Protein AF-A0A1I0CDI3-F1 (afdb_monomer_lite)

Organism: NCBI:txid1123402

Secondary structure (DSSP, 8-state):
--HHHHHHHHHHHHHHHHHHHHHHHHHHHHHTTSSSSHHHHHHHS--SHHHHHHHHHHHHHTTTTTTHHHHHHHHHT-TTS---HHHHHHTTTTS-HHHHTT-TTS---HHHHHHTTTTS--SSTT-GGG-SSS---HHHHHHTTTTS-HHHHHT-TTS---HHHHHHTTTTS-HHHHTT-TTS---HHHHHHTTTTS-HHHHHT-TTS---HHHHHHTTTTS--STTTTTS-TTS---HHHHHHTTTTS-HHHHHH-SSS---HHHHHHTTTTS-HHHHTT-TTS---HHHHHHTGGG--S--TT-SS-GGG-TTS---HHHHHH--

Structure (mmCIF, N/CA/C/O backbone):
data_AF-A0A1I0CDI3-F1
#
_entry.id   AF-A0A1I0CDI3-F1
#
loop_
_atom_site.group_PDB
_atom_site.id
_atom_site.type_symbol
_atom_site.label_atom_id
_atom_site.label_alt_id
_atom_site.label_comp_id
_atom_site.label_asym_id
_atom_site.label_entity_id
_atom_site.label_seq_id
_atom_site.pdbx_PDB_ins_code
_atom_site.Cartn_x
_atom_site.Cartn_y
_atom_site.Cartn_z
_atom_site.occupancy
_atom_site.B_iso_or_equiv
_atom_site.auth_seq_id
_atom_site.auth_comp_id
_atom_site.auth_asym_id
_atom_site.auth_atom_id
_atom_site.pdbx_PDB_model_num
ATOM 1 N N . MET A 1 1 ? 17.389 0.343 70.222 1.00 41.12 1 MET A N 1
ATOM 2 C CA . MET A 1 1 ? 17.762 0.821 68.871 1.00 41.12 1 MET A CA 1
ATOM 3 C C . MET A 1 1 ? 16.730 0.270 67.883 1.00 41.12 1 MET A C 1
ATOM 5 O O . MET A 1 1 ? 16.587 -0.933 67.852 1.00 41.12 1 MET A O 1
ATOM 9 N N . ASN A 1 2 ? 15.933 1.020 67.119 1.00 40.09 2 ASN A N 1
ATOM 10 C CA . ASN A 1 2 ? 15.727 2.463 67.107 1.00 40.09 2 ASN A CA 1
ATOM 11 C C . ASN A 1 2 ? 14.430 2.818 66.315 1.00 40.09 2 ASN A C 1
ATOM 13 O O . ASN A 1 2 ? 14.502 3.287 65.187 1.00 40.09 2 ASN A O 1
ATOM 17 N N . LYS A 1 3 ? 13.230 2.654 66.911 1.00 37.97 3 LYS A N 1
ATOM 18 C CA . LYS A 1 3 ? 11.944 3.150 66.337 1.00 37.97 3 LYS A CA 1
ATOM 19 C C . LYS A 1 3 ? 11.968 4.660 66.036 1.00 37.97 3 LYS A C 1
ATOM 21 O O . LYS A 1 3 ? 11.268 5.146 65.154 1.00 37.97 3 LYS A O 1
ATOM 26 N N . LYS A 1 4 ? 12.813 5.401 66.761 1.00 32.81 4 LYS A N 1
ATOM 27 C CA . LYS A 1 4 ? 13.067 6.831 66.552 1.00 32.81 4 LYS A CA 1
ATOM 28 C C . LYS A 1 4 ? 13.891 7.105 65.282 1.00 32.81 4 LYS A C 1
ATOM 30 O O . LYS A 1 4 ? 13.720 8.176 64.711 1.00 32.81 4 LYS A O 1
ATOM 35 N N . ASN A 1 5 ? 14.707 6.146 64.814 1.00 33.62 5 ASN A N 1
ATOM 36 C CA . ASN A 1 5 ? 15.425 6.248 63.535 1.00 33.62 5 ASN A CA 1
ATOM 37 C C . ASN A 1 5 ? 14.534 5.900 62.339 1.00 33.62 5 ASN A C 1
ATOM 39 O O . ASN A 1 5 ? 14.677 6.522 61.301 1.00 33.62 5 ASN A O 1
ATOM 43 N N . GLU A 1 6 ? 13.593 4.961 62.457 1.00 34.34 6 GLU A N 1
ATOM 44 C CA . GLU A 1 6 ? 12.676 4.645 61.345 1.00 34.34 6 GLU A CA 1
ATOM 45 C C . GLU A 1 6 ? 11.705 5.797 61.051 1.00 34.34 6 GLU A C 1
ATOM 47 O O . GLU A 1 6 ? 11.485 6.140 59.891 1.00 34.34 6 GLU A O 1
ATOM 52 N N . LEU A 1 7 ? 11.185 6.460 62.093 1.00 33.88 7 LEU A N 1
ATOM 53 C CA . LEU A 1 7 ? 10.339 7.650 61.939 1.00 33.88 7 LEU A CA 1
ATOM 54 C C . LEU A 1 7 ? 11.109 8.849 61.368 1.00 33.88 7 LEU A C 1
ATOM 56 O O . LEU A 1 7 ? 10.556 9.594 60.565 1.00 33.88 7 LEU A O 1
ATOM 60 N N . THR A 1 8 ? 12.381 9.024 61.737 1.00 33.38 8 THR A N 1
ATOM 61 C CA . THR A 1 8 ? 13.219 10.102 61.183 1.00 33.38 8 THR A CA 1
ATOM 62 C C . THR A 1 8 ? 13.691 9.796 59.768 1.00 33.38 8 THR A C 1
ATOM 64 O O . THR A 1 8 ? 13.692 10.706 58.954 1.00 33.38 8 THR A O 1
ATOM 67 N N . VAL A 1 9 ? 14.005 8.544 59.426 1.00 34.56 9 VAL A N 1
ATOM 68 C CA . VAL A 1 9 ? 14.354 8.134 58.053 1.00 34.56 9 VAL A CA 1
ATOM 69 C C . VAL A 1 9 ? 13.142 8.229 57.121 1.00 34.56 9 VAL A C 1
ATOM 71 O O . VAL A 1 9 ? 13.283 8.712 56.003 1.00 34.56 9 VAL A O 1
ATOM 74 N N . SER A 1 10 ? 11.944 7.857 57.582 1.00 35.53 10 SER A N 1
ATOM 75 C CA . SER A 1 10 ? 10.689 8.042 56.834 1.00 35.53 10 SER A CA 1
ATOM 76 C C . SER A 1 10 ? 10.351 9.526 56.632 1.00 35.53 10 SER A C 1
ATOM 78 O O . SER A 1 10 ? 10.030 9.946 55.520 1.00 35.53 10 SER A O 1
ATOM 80 N N . ALA A 1 11 ? 10.512 10.353 57.673 1.00 31.86 11 ALA A N 1
ATOM 81 C CA . ALA A 1 11 ? 10.314 11.798 57.577 1.00 31.86 11 ALA A CA 1
ATOM 82 C C . ALA A 1 11 ? 11.343 12.467 56.648 1.00 31.86 11 ALA A C 1
ATOM 84 O O . ALA A 1 11 ? 10.948 13.225 55.770 1.00 31.86 11 ALA A O 1
ATOM 85 N N . LEU A 1 12 ? 12.630 12.118 56.763 1.00 31.70 12 LEU A N 1
ATOM 86 C CA . LEU A 1 12 ? 13.709 12.591 55.886 1.00 31.70 12 LEU A CA 1
ATOM 87 C C . LEU A 1 12 ? 13.519 12.123 54.438 1.00 31.70 12 LEU A C 1
ATOM 89 O O . LEU A 1 12 ? 13.775 12.885 53.514 1.00 31.70 12 LEU A O 1
ATOM 93 N N . SER A 1 13 ? 13.029 10.899 54.221 1.00 34.31 13 SER A N 1
ATOM 94 C CA . SER A 1 13 ? 12.688 10.389 52.889 1.00 34.31 13 SER A CA 1
ATOM 95 C C . SER A 1 13 ? 11.520 11.160 52.278 1.00 34.31 13 SER A C 1
ATOM 97 O O . SER A 1 13 ? 11.563 11.493 51.096 1.00 34.31 13 SER A O 1
ATOM 99 N N . ASN A 1 14 ? 10.495 11.494 53.064 1.00 36.44 14 ASN A N 1
ATOM 100 C CA . ASN A 1 14 ? 9.368 12.303 52.600 1.00 36.44 14 ASN A CA 1
ATOM 101 C C . ASN A 1 14 ? 9.776 13.752 52.327 1.00 36.44 14 ASN A C 1
ATOM 103 O O . ASN A 1 14 ? 9.340 14.331 51.338 1.00 36.44 14 ASN A O 1
ATOM 107 N N . GLU A 1 15 ? 10.650 14.320 53.151 1.00 35.78 15 GLU A N 1
ATOM 108 C CA . GLU A 1 15 ? 11.150 15.686 53.010 1.00 35.78 15 GLU A CA 1
ATOM 109 C C . GLU A 1 15 ? 12.106 15.821 51.814 1.00 35.78 15 GLU A C 1
ATOM 111 O O . GLU A 1 15 ? 12.000 16.776 51.048 1.00 35.78 15 GLU A O 1
ATOM 116 N N . LEU A 1 16 ? 12.949 14.811 51.565 1.00 37.75 16 LEU A N 1
ATOM 117 C CA . LEU A 1 16 ? 13.797 14.716 50.373 1.00 37.75 16 LEU A CA 1
ATOM 118 C C . LEU A 1 16 ? 12.962 14.526 49.097 1.00 37.75 16 LEU A C 1
ATOM 120 O O . LEU A 1 16 ? 13.262 15.127 48.067 1.00 37.75 16 LEU A O 1
ATOM 124 N N . THR A 1 17 ? 11.886 13.738 49.170 1.00 40.69 17 THR A N 1
ATOM 125 C CA . THR A 1 17 ? 10.915 13.579 48.074 1.00 40.69 17 THR A CA 1
ATOM 126 C C . THR A 1 17 ? 10.169 14.891 47.802 1.00 40.69 17 THR A C 1
ATOM 128 O O . THR A 1 17 ? 10.003 15.274 46.648 1.00 40.69 17 THR A O 1
ATOM 131 N N . LEU A 1 18 ? 9.799 15.643 48.843 1.00 38.94 18 LEU A N 1
ATOM 132 C CA . LEU A 1 18 ? 9.183 16.973 48.739 1.00 38.94 18 LEU A CA 1
ATOM 133 C C . LEU A 1 18 ? 10.139 18.024 48.166 1.00 38.94 18 LEU A C 1
ATOM 135 O O . LEU A 1 18 ? 9.714 18.874 47.387 1.00 38.94 18 LEU A O 1
ATOM 139 N N . LEU A 1 19 ? 11.424 17.967 48.516 1.00 38.94 19 LEU A N 1
ATOM 140 C CA . LEU A 1 19 ? 12.467 18.834 47.965 1.00 38.94 19 LEU A CA 1
ATOM 141 C C . LEU A 1 19 ? 12.740 18.534 46.489 1.00 38.94 19 LEU A C 1
ATOM 143 O O . LEU A 1 19 ? 12.852 19.468 45.699 1.00 38.94 19 LEU A O 1
ATOM 147 N N . LYS A 1 20 ? 12.764 17.254 46.098 1.00 42.78 20 LYS A N 1
ATOM 148 C CA . LYS A 1 20 ? 12.857 16.838 44.689 1.00 42.78 20 LYS A CA 1
ATOM 149 C C . LYS A 1 20 ? 11.615 17.236 43.893 1.00 42.78 20 LYS A C 1
ATOM 151 O O . LYS A 1 20 ? 11.742 17.772 42.800 1.00 42.78 20 LYS A O 1
ATOM 156 N N . ALA A 1 21 ? 10.423 17.067 44.464 1.00 38.81 21 ALA A N 1
ATOM 157 C CA . ALA A 1 21 ? 9.180 17.540 43.862 1.00 38.81 21 ALA A CA 1
ATOM 158 C C . ALA A 1 21 ? 9.175 19.071 43.709 1.00 38.81 21 ALA A C 1
ATOM 160 O O . ALA A 1 21 ? 8.774 19.576 42.668 1.00 38.81 21 ALA A O 1
ATOM 161 N N . ARG A 1 22 ? 9.685 19.823 44.694 1.00 40.78 22 ARG A N 1
ATOM 162 C CA . ARG A 1 22 ? 9.840 21.286 44.607 1.00 40.78 22 ARG A CA 1
ATOM 163 C C . ARG A 1 22 ? 10.875 21.718 43.570 1.00 40.78 22 ARG A C 1
ATOM 165 O O . ARG A 1 22 ? 10.621 22.685 42.864 1.00 40.78 22 ARG A O 1
ATOM 172 N N . SER A 1 23 ? 11.994 21.007 43.420 1.00 43.59 23 SER A N 1
ATOM 173 C CA . SER A 1 23 ? 12.959 21.328 42.360 1.00 43.59 23 SER A CA 1
ATOM 174 C C . SER A 1 23 ? 12.411 20.982 40.976 1.00 43.59 23 SER A C 1
ATOM 176 O O . SER A 1 23 ? 12.637 21.736 40.038 1.00 43.59 23 SER A O 1
ATOM 178 N N . LEU A 1 24 ? 11.635 19.900 40.848 1.00 40.72 24 LEU A N 1
ATOM 179 C CA . LEU A 1 24 ? 10.871 19.586 39.638 1.00 40.72 24 LEU A CA 1
ATOM 180 C C . LEU A 1 24 ? 9.822 20.665 39.341 1.00 40.72 24 LEU A C 1
ATOM 182 O O . LEU A 1 24 ? 9.645 21.004 38.176 1.00 40.72 24 LEU A O 1
ATOM 186 N N . ILE A 1 25 ? 9.188 21.252 40.365 1.00 40.44 25 ILE A N 1
ATOM 187 C CA . ILE A 1 25 ? 8.263 22.397 40.253 1.00 40.44 25 ILE A CA 1
ATOM 188 C C . ILE A 1 25 ? 8.984 23.672 39.782 1.00 40.44 25 ILE A C 1
ATOM 190 O O . ILE A 1 25 ? 8.470 24.368 38.913 1.00 40.44 25 ILE A O 1
ATOM 194 N N . ASP A 1 26 ? 10.181 23.970 40.291 1.00 38.84 26 ASP A N 1
ATOM 195 C CA . ASP A 1 26 ? 10.971 25.134 39.854 1.00 38.84 26 ASP A CA 1
ATOM 196 C C . ASP A 1 26 ? 11.547 24.958 38.440 1.00 38.84 26 ASP A C 1
ATOM 198 O O . ASP A 1 26 ? 11.607 25.908 37.654 1.00 38.84 26 ASP A O 1
ATOM 202 N N . ILE A 1 27 ? 11.947 23.732 38.089 1.00 39.69 27 ILE A N 1
ATOM 203 C CA . ILE A 1 27 ? 12.411 23.370 36.745 1.00 39.69 27 ILE A CA 1
ATOM 204 C C . ILE A 1 27 ? 11.242 23.424 35.758 1.00 39.69 27 ILE A C 1
ATOM 206 O O . ILE A 1 27 ? 11.380 24.020 34.691 1.00 39.69 27 ILE A O 1
ATOM 210 N N . THR A 1 28 ? 10.067 22.906 36.130 1.00 38.84 28 THR A N 1
ATOM 211 C CA . THR A 1 28 ? 8.855 23.045 35.313 1.00 38.84 28 THR A CA 1
ATOM 212 C C . THR A 1 28 ? 8.431 24.505 35.197 1.00 38.84 28 THR A C 1
ATOM 214 O O . THR A 1 28 ? 8.194 24.937 34.081 1.00 38.84 28 THR A O 1
ATOM 217 N N . ALA A 1 29 ? 8.446 25.317 36.258 1.00 36.28 29 ALA A N 1
ATOM 218 C CA . ALA A 1 29 ? 8.140 26.754 36.186 1.00 36.28 29 ALA A CA 1
ATOM 219 C C . ALA A 1 29 ? 9.064 27.532 35.230 1.00 36.28 29 ALA A C 1
ATOM 221 O O . ALA A 1 29 ? 8.596 28.410 34.505 1.00 36.28 29 ALA A O 1
ATOM 222 N N . LYS A 1 30 ? 10.359 27.188 35.175 1.00 39.53 30 LYS A N 1
ATOM 223 C CA . LYS A 1 30 ? 11.310 27.777 34.215 1.00 39.53 30 LYS A CA 1
ATOM 224 C C . LYS A 1 30 ? 11.095 27.273 32.785 1.00 39.53 30 LYS A C 1
ATOM 226 O O . LYS A 1 30 ? 11.127 28.073 31.851 1.00 39.53 30 LYS A O 1
ATOM 231 N N . LEU A 1 31 ? 10.819 25.981 32.610 1.00 37.62 31 LEU A N 1
ATOM 232 C CA . LEU A 1 31 ? 10.554 25.359 31.306 1.00 37.62 31 LEU A CA 1
ATOM 233 C C . LEU A 1 31 ? 9.204 25.783 30.702 1.00 37.62 31 LEU A C 1
ATOM 235 O O . LEU A 1 31 ? 9.097 25.886 29.485 1.00 37.62 31 LEU A O 1
ATOM 239 N N . ILE A 1 32 ? 8.207 26.102 31.536 1.00 39.47 32 ILE A N 1
ATOM 240 C CA . ILE A 1 32 ? 6.850 26.562 31.173 1.00 39.47 32 ILE A CA 1
ATOM 241 C C . ILE A 1 32 ? 6.850 27.858 30.341 1.00 39.47 32 ILE A C 1
ATOM 243 O O . ILE A 1 32 ? 5.871 28.145 29.655 1.00 39.47 32 ILE A O 1
ATOM 247 N N . SER A 1 33 ? 7.960 28.601 30.309 1.00 41.19 33 SER A N 1
ATOM 248 C CA . SER A 1 33 ? 8.125 29.771 29.436 1.00 41.19 33 SER A CA 1
ATOM 249 C C . SER A 1 33 ? 8.414 29.442 27.957 1.00 41.19 33 SER A C 1
ATOM 251 O O . SER A 1 33 ? 8.358 30.341 27.120 1.00 41.19 33 SER A O 1
ATOM 253 N N . SER A 1 34 ? 8.672 28.175 27.596 1.00 40.75 34 SER A N 1
ATOM 254 C CA . SER A 1 34 ? 9.029 27.759 26.226 1.00 40.75 34 SER A CA 1
ATOM 255 C C . SER A 1 34 ? 8.274 26.488 25.799 1.00 40.75 34 SER A C 1
ATOM 257 O O . SER A 1 34 ? 8.630 25.375 26.179 1.00 40.75 34 SER A O 1
ATOM 259 N N . SER A 1 35 ? 7.202 26.636 25.020 1.00 44.28 35 SER A N 1
ATOM 260 C CA . SER A 1 35 ? 6.095 25.667 24.924 1.00 44.28 35 SER A CA 1
ATOM 261 C C . SER A 1 35 ? 6.243 24.472 23.961 1.00 44.28 35 SER A C 1
ATOM 263 O O . SER A 1 35 ? 5.280 23.726 23.809 1.00 44.28 35 SER A O 1
ATOM 265 N N . SER A 1 36 ? 7.397 24.202 23.339 1.00 40.78 36 SER A N 1
ATOM 266 C CA . SER A 1 36 ? 7.526 23.083 22.373 1.00 40.78 36 SER A CA 1
ATOM 267 C C . SER A 1 36 ? 8.438 21.931 22.822 1.00 40.78 36 SER A C 1
ATOM 269 O O . SER A 1 36 ? 8.204 20.779 22.459 1.00 40.78 36 SER A O 1
ATOM 271 N N . THR A 1 37 ? 9.434 22.189 23.671 1.00 40.69 37 THR A N 1
ATOM 272 C CA . THR A 1 37 ? 10.450 21.190 24.076 1.00 40.69 37 THR A CA 1
ATOM 273 C C . THR A 1 37 ? 9.990 20.289 25.239 1.00 40.69 37 THR A C 1
ATOM 275 O O . THR A 1 37 ? 10.557 19.227 25.495 1.00 40.69 37 THR A O 1
ATOM 278 N N . ILE A 1 38 ? 8.914 20.682 25.927 1.00 43.94 38 ILE A N 1
ATOM 279 C CA . ILE A 1 38 ? 8.486 20.140 27.228 1.00 43.94 38 ILE A CA 1
ATOM 280 C C . ILE A 1 38 ? 7.905 18.717 27.139 1.00 43.94 38 ILE A C 1
ATOM 282 O O . ILE A 1 38 ? 8.154 17.898 28.023 1.00 43.94 38 ILE A O 1
ATOM 286 N N . ALA A 1 39 ? 7.177 18.373 26.071 1.00 41.28 39 ALA A N 1
ATOM 287 C CA . ALA A 1 39 ? 6.549 17.049 25.957 1.00 41.28 39 ALA A CA 1
ATOM 288 C C . ALA A 1 39 ? 7.580 15.908 25.839 1.00 41.28 39 ALA A C 1
ATOM 290 O O . ALA A 1 39 ? 7.335 14.801 26.318 1.00 41.28 39 ALA A O 1
ATOM 291 N N . LYS A 1 40 ? 8.749 16.190 25.246 1.00 39.22 40 LYS A N 1
ATOM 292 C CA . LYS A 1 40 ? 9.846 15.221 25.101 1.00 39.22 40 LYS A CA 1
ATOM 293 C C . LYS A 1 40 ? 10.630 15.039 26.406 1.00 39.22 40 LYS A C 1
ATOM 295 O O . LYS A 1 40 ? 10.935 13.906 26.756 1.00 39.22 40 LYS A O 1
ATOM 300 N N . GLY A 1 41 ? 10.888 16.124 27.145 1.00 38.41 41 GLY A N 1
ATOM 301 C CA . GLY A 1 41 ? 11.666 16.086 28.394 1.00 38.41 41 GLY A CA 1
ATOM 302 C C . GLY A 1 41 ? 10.942 15.410 29.563 1.00 38.41 41 GLY A C 1
ATOM 303 O O . GLY A 1 41 ? 11.518 14.569 30.243 1.00 38.41 41 GLY A O 1
ATOM 304 N N . ILE A 1 42 ? 9.643 15.686 29.742 1.00 42.56 42 ILE A N 1
ATOM 305 C CA . ILE A 1 42 ? 8.826 15.034 30.788 1.00 42.56 42 ILE A CA 1
ATOM 306 C C . ILE A 1 42 ? 8.746 13.514 30.561 1.00 42.56 42 ILE A C 1
ATOM 308 O O . ILE A 1 42 ? 8.636 12.731 31.501 1.00 42.56 42 ILE A O 1
ATOM 312 N N . SER A 1 43 ? 8.827 13.086 29.303 1.00 40.38 43 SER A N 1
ATOM 313 C CA . SER A 1 43 ? 8.698 11.690 28.915 1.00 40.38 43 SER A CA 1
ATOM 314 C C . SER A 1 43 ? 9.955 10.849 29.159 1.00 40.38 43 SER A C 1
ATOM 316 O O . SER A 1 43 ? 9.825 9.636 29.316 1.00 40.38 43 SER A O 1
ATOM 318 N N . SER A 1 44 ? 11.148 11.453 29.156 1.00 38.56 44 SER A N 1
ATOM 319 C CA . SER A 1 44 ? 12.419 10.730 29.295 1.00 38.56 44 SER A CA 1
ATOM 320 C C . SER A 1 44 ? 12.837 10.486 30.748 1.00 38.56 44 SER A C 1
ATOM 322 O O . SER A 1 44 ? 13.609 9.567 30.997 1.00 38.56 44 SER A O 1
ATOM 324 N N . GLU A 1 45 ? 12.332 11.266 31.710 1.00 39.62 45 GLU A N 1
ATOM 325 C CA . GLU A 1 45 ? 12.766 11.193 33.119 1.00 39.62 45 GLU A CA 1
ATOM 326 C C . GLU A 1 45 ? 11.894 10.291 34.017 1.00 39.62 45 GLU A C 1
ATOM 328 O O . GLU A 1 45 ? 12.295 9.958 35.127 1.00 39.62 45 GLU A O 1
ATOM 333 N N . LEU A 1 46 ? 10.727 9.822 33.559 1.00 42.78 46 LEU A N 1
ATOM 334 C CA . LEU A 1 46 ? 9.767 9.078 34.396 1.00 42.78 46 LEU A CA 1
ATOM 335 C C . LEU A 1 46 ? 9.920 7.549 34.324 1.00 42.78 46 LEU A C 1
ATOM 337 O O . LEU A 1 46 ? 8.968 6.796 34.054 1.00 42.78 46 LEU A O 1
ATOM 341 N N . SER A 1 47 ? 11.121 7.059 34.628 1.00 38.97 47 SER A N 1
ATOM 342 C CA . SER A 1 47 ? 11.336 5.648 34.958 1.00 38.97 47 SER A CA 1
ATOM 343 C C . SER A 1 47 ? 11.181 5.430 36.467 1.00 38.97 47 SER A C 1
ATOM 345 O O . SER A 1 47 ? 12.074 5.805 37.215 1.00 38.97 47 SER A O 1
ATOM 347 N N . ILE A 1 48 ? 10.058 4.812 36.875 1.00 38.88 48 ILE A N 1
ATOM 348 C CA . ILE A 1 48 ? 9.746 4.070 38.127 1.00 38.88 48 ILE A CA 1
ATOM 349 C C . ILE A 1 48 ? 8.299 4.382 38.574 1.00 38.88 48 ILE A C 1
ATOM 351 O O . ILE A 1 48 ? 7.853 5.525 38.612 1.00 38.88 48 ILE A O 1
ATOM 355 N N . ASN A 1 49 ? 7.534 3.335 38.904 1.00 42.25 49 ASN A N 1
ATOM 356 C CA . ASN A 1 49 ? 6.071 3.357 39.063 1.00 42.25 49 ASN A CA 1
ATOM 357 C C . ASN A 1 49 ? 5.490 4.367 40.078 1.00 42.25 49 ASN A C 1
ATOM 359 O O . ASN A 1 49 ? 4.352 4.789 39.889 1.00 42.25 49 ASN A O 1
ATOM 363 N N . ASN A 1 50 ? 6.230 4.794 41.106 1.00 44.00 50 ASN A N 1
ATOM 364 C CA . ASN A 1 50 ? 5.700 5.708 42.132 1.00 44.00 50 ASN A CA 1
ATOM 365 C C . ASN A 1 50 ? 5.743 7.196 41.734 1.00 44.00 50 ASN A C 1
ATOM 367 O O . ASN A 1 50 ? 4.930 7.975 42.224 1.00 44.00 50 ASN A O 1
ATOM 371 N N . GLU A 1 51 ? 6.622 7.601 40.812 1.00 49.84 51 GLU A N 1
ATOM 372 C CA . GLU A 1 51 ? 6.727 9.002 40.355 1.00 49.84 51 GLU A CA 1
ATOM 373 C C . GLU A 1 51 ? 5.724 9.331 39.230 1.00 49.84 51 GLU A C 1
ATOM 375 O O . GLU A 1 51 ? 5.407 10.490 38.965 1.00 49.84 51 GLU A O 1
ATOM 380 N N . ARG A 1 52 ? 5.132 8.299 38.618 1.00 54.25 52 ARG A N 1
ATOM 381 C CA . ARG A 1 52 ? 4.189 8.409 37.491 1.00 54.25 52 ARG A CA 1
ATOM 382 C C . ARG A 1 52 ? 2.786 8.851 37.912 1.00 54.25 52 ARG A C 1
ATOM 384 O O . ARG A 1 52 ? 2.173 9.673 37.236 1.00 54.25 52 ARG A O 1
ATOM 391 N N . GLN A 1 53 ? 2.293 8.349 39.046 1.00 51.22 53 GLN A N 1
ATOM 392 C CA . GLN A 1 53 ? 1.023 8.791 39.634 1.00 51.22 53 GLN A CA 1
ATOM 393 C C . GLN A 1 53 ? 1.134 10.234 40.152 1.00 51.22 53 GLN A C 1
ATOM 395 O O . GLN A 1 53 ? 0.207 11.020 39.978 1.00 51.22 53 GLN A O 1
ATOM 400 N N . LEU A 1 54 ? 2.304 10.604 40.687 1.00 53.78 54 LEU A N 1
ATOM 401 C CA . LEU A 1 54 ? 2.612 11.967 41.124 1.00 53.78 54 LEU A CA 1
ATOM 402 C C . LEU A 1 54 ? 2.629 12.963 39.963 1.00 53.78 54 LEU A C 1
ATOM 404 O O . LEU A 1 54 ? 2.087 14.053 40.121 1.00 53.78 54 LEU A O 1
ATOM 408 N N . LEU A 1 55 ? 3.175 12.599 38.794 1.00 58.28 55 LEU A N 1
ATOM 409 C CA . LEU A 1 55 ? 3.072 13.444 37.600 1.00 58.28 55 LEU A CA 1
ATOM 410 C C . LEU A 1 55 ? 1.600 13.663 37.221 1.00 58.28 55 LEU A C 1
ATOM 412 O O . LEU A 1 55 ? 1.181 14.797 37.024 1.00 58.28 55 LEU A O 1
ATOM 416 N N . LEU A 1 56 ? 0.797 12.601 37.141 1.00 55.28 56 LEU A N 1
ATOM 417 C CA . LEU A 1 56 ? -0.614 12.705 36.752 1.00 55.28 56 LEU A CA 1
ATOM 418 C C . LEU A 1 56 ? -1.449 13.513 37.756 1.00 55.28 56 LEU A C 1
ATOM 420 O O . LEU A 1 56 ? -2.298 14.309 37.354 1.00 55.28 56 LEU A O 1
ATOM 424 N N . ASP A 1 57 ? -1.197 13.342 39.053 1.00 60.22 57 ASP A N 1
ATOM 425 C CA . ASP A 1 57 ? -1.867 14.104 40.106 1.00 60.22 57 ASP A CA 1
ATOM 426 C C . ASP A 1 57 ? -1.385 15.564 40.142 1.00 60.22 57 ASP A C 1
ATOM 428 O O . ASP A 1 57 ? -2.194 16.466 40.363 1.00 60.22 57 ASP A O 1
ATOM 432 N N . PHE A 1 58 ? -0.111 15.829 39.835 1.00 63.50 58 PHE A N 1
ATOM 433 C CA . PHE A 1 58 ? 0.424 17.179 39.641 1.00 63.50 58 PHE A CA 1
ATOM 434 C C . PHE A 1 58 ? -0.217 17.877 38.436 1.00 63.50 58 PHE A C 1
ATOM 436 O O . PHE A 1 58 ? -0.651 19.023 38.554 1.00 63.50 58 PHE A O 1
ATOM 443 N N . LEU A 1 59 ? -0.320 17.186 37.299 1.00 57.47 59 LEU A N 1
ATOM 444 C CA . LEU A 1 59 ? -0.949 17.700 36.083 1.00 57.47 59 LEU A CA 1
ATOM 445 C C . LEU A 1 59 ? -2.424 18.033 36.325 1.00 57.47 59 LEU A C 1
ATOM 447 O O . LEU A 1 59 ? -2.868 19.122 35.975 1.00 57.47 59 LEU A O 1
ATOM 451 N N . TYR A 1 60 ? -3.157 17.151 37.012 1.00 58.19 60 TYR A N 1
ATOM 452 C CA . TYR A 1 60 ? -4.545 17.412 37.401 1.00 58.19 60 TYR A CA 1
ATOM 453 C C . TYR A 1 60 ? -4.676 18.562 38.411 1.00 58.19 60 TYR A C 1
ATOM 455 O O . TYR A 1 60 ? -5.595 19.371 38.320 1.00 58.19 60 TYR A O 1
ATOM 463 N N . SER A 1 61 ? -3.749 18.675 39.364 1.00 59.25 61 SER A N 1
ATOM 464 C CA . SER A 1 61 ? -3.771 19.747 40.372 1.00 59.25 61 SER A CA 1
ATOM 465 C C . SER A 1 61 ? -3.446 21.126 39.793 1.00 59.25 61 SER A C 1
ATOM 467 O O . SER A 1 61 ? -3.755 22.142 40.407 1.00 59.25 61 SER A O 1
ATOM 469 N N . ASN A 1 62 ? -2.826 21.177 38.614 1.00 53.88 62 ASN A N 1
ATOM 470 C CA . ASN A 1 62 ? -2.452 22.413 37.926 1.00 53.88 62 ASN A CA 1
ATOM 471 C C . ASN A 1 62 ? -3.216 22.602 36.612 1.00 53.88 62 ASN A C 1
ATOM 473 O O . ASN A 1 62 ? -2.827 23.414 35.775 1.00 53.88 62 ASN A O 1
ATOM 477 N N . LYS A 1 63 ? -4.310 21.865 36.435 1.00 55.94 63 LYS A N 1
ATOM 478 C CA . LYS A 1 63 ? -5.097 21.819 35.208 1.00 55.94 63 LYS A CA 1
ATOM 479 C C . LYS A 1 63 ? -5.586 23.210 34.766 1.00 55.94 63 LYS A C 1
ATOM 481 O O . LYS A 1 63 ? -5.594 23.498 33.586 1.00 55.94 63 LYS A O 1
ATOM 486 N N . ASP A 1 64 ? -5.878 24.111 35.702 1.00 56.28 64 ASP A N 1
ATOM 487 C CA . ASP A 1 64 ? -6.324 25.479 35.390 1.00 56.28 64 ASP A CA 1
ATOM 488 C C . ASP A 1 64 ? -5.161 26.436 35.044 1.00 56.28 64 ASP A C 1
ATOM 490 O O . ASP A 1 64 ? -5.376 27.537 34.541 1.00 56.28 64 ASP A O 1
ATOM 494 N N . ARG A 1 65 ? -3.911 26.033 35.323 1.00 52.56 65 ARG A N 1
ATOM 495 C CA . ARG A 1 65 ? -2.683 26.777 34.976 1.00 52.56 65 ARG A CA 1
ATOM 496 C C . ARG A 1 65 ? -2.091 26.338 33.640 1.00 52.56 65 ARG A C 1
ATOM 498 O O . ARG A 1 65 ? -1.373 27.107 33.007 1.00 52.56 65 ARG A O 1
ATOM 505 N N . PHE A 1 66 ? -2.368 25.107 33.229 1.00 53.16 66 PHE A N 1
ATOM 506 C CA . PHE A 1 66 ? -1.980 24.560 31.939 1.00 53.16 66 PHE A CA 1
ATOM 507 C C . PHE A 1 66 ? -3.169 24.659 30.984 1.00 53.16 66 PHE A C 1
ATOM 509 O O . PHE A 1 66 ? -4.294 24.379 31.366 1.00 53.16 66 PHE A O 1
ATOM 516 N N . ASN A 1 67 ? -2.961 25.013 29.717 1.00 57.31 67 ASN A N 1
ATOM 517 C CA . ASN A 1 67 ? -4.011 24.779 28.726 1.00 57.31 67 ASN A CA 1
ATOM 518 C C . ASN A 1 67 ? -4.129 23.256 28.513 1.00 57.31 67 ASN A C 1
ATOM 520 O O . ASN A 1 67 ? -3.411 22.684 27.688 1.00 57.31 67 ASN A O 1
ATOM 524 N N . LEU A 1 68 ? -4.980 22.601 29.313 1.00 54.94 68 LEU A N 1
ATOM 525 C CA . LEU A 1 68 ? -5.183 21.148 29.316 1.00 54.94 68 LEU A CA 1
ATOM 526 C C . LEU A 1 68 ? -5.491 20.608 27.931 1.00 54.94 68 LEU A C 1
ATOM 528 O O . LEU A 1 68 ? -4.955 19.570 27.574 1.00 54.94 68 LEU A O 1
ATOM 532 N N . GLY A 1 69 ? -6.284 21.324 27.129 1.00 57.88 69 GLY A N 1
ATOM 533 C CA . GLY A 1 69 ? -6.643 20.872 25.786 1.00 57.88 69 GLY A CA 1
ATOM 534 C C . GLY A 1 69 ? -5.413 20.668 24.899 1.00 57.88 69 GLY A C 1
ATOM 535 O O . GLY A 1 69 ? -5.277 19.638 24.239 1.00 57.88 69 GLY A O 1
ATOM 536 N N . HIS A 1 70 ? -4.460 21.604 24.938 1.00 61.16 70 HIS A N 1
ATOM 537 C CA . HIS A 1 70 ? -3.204 21.464 24.197 1.00 61.16 70 HIS A CA 1
ATOM 538 C C . HIS A 1 70 ? -2.295 20.389 24.815 1.00 61.16 70 HIS A C 1
ATOM 540 O O . HIS A 1 70 ? -1.661 19.606 24.109 1.00 61.16 70 HIS A O 1
ATOM 546 N N . PHE A 1 71 ? -2.245 20.322 26.145 1.00 64.19 71 PHE A N 1
ATOM 547 C CA . PHE A 1 71 ? -1.369 19.411 26.872 1.00 64.19 71 PHE A CA 1
ATOM 548 C C . PHE A 1 71 ? -1.811 17.936 26.789 1.00 64.19 71 PHE A C 1
ATOM 550 O O . PHE A 1 71 ? -1.020 17.070 26.409 1.00 64.19 71 PHE A O 1
ATOM 557 N N . CYS A 1 72 ? -3.079 17.639 27.075 1.00 67.44 72 CYS A N 1
ATOM 558 C CA . CYS A 1 72 ? -3.680 16.319 26.897 1.00 67.44 72 CYS A CA 1
ATOM 559 C C . CYS A 1 72 ? -3.717 15.918 25.422 1.00 67.44 72 CYS A C 1
ATOM 561 O O . CYS A 1 72 ? -3.545 14.738 25.119 1.00 67.44 72 CYS A O 1
ATOM 563 N N . GLY A 1 73 ? -3.826 16.879 24.498 1.00 71.50 73 GLY A N 1
ATOM 564 C CA . GLY A 1 73 ? -3.573 16.657 23.077 1.00 71.50 73 GLY A CA 1
ATOM 565 C C . GLY A 1 73 ? -2.198 16.032 22.823 1.00 71.50 73 GLY A C 1
ATOM 566 O O . GLY A 1 73 ? -2.115 14.980 22.189 1.00 71.50 73 GLY A O 1
ATOM 567 N N . SER A 1 74 ? -1.123 16.626 23.341 1.00 69.88 74 SER A N 1
ATOM 568 C CA . SER A 1 74 ? 0.244 16.102 23.176 1.00 69.88 74 SER A CA 1
ATOM 569 C C . SER A 1 74 ? 0.471 14.766 23.886 1.00 69.88 74 SER A C 1
ATOM 571 O O . SER A 1 74 ? 1.178 13.903 23.375 1.00 69.88 74 SER A O 1
ATOM 573 N N . LEU A 1 75 ? -0.135 14.559 25.057 1.00 73.56 75 LEU A N 1
ATOM 574 C CA . LEU A 1 75 ? -0.038 13.275 25.754 1.00 73.56 75 LEU A CA 1
ATOM 575 C C . LEU A 1 75 ? -0.800 12.157 25.039 1.00 73.56 75 LEU A C 1
ATOM 577 O O . LEU A 1 75 ? -0.335 11.025 25.060 1.00 73.56 75 LEU A O 1
ATOM 581 N N . SER A 1 76 ? -1.919 12.461 24.377 1.00 84.25 76 SER A N 1
ATOM 582 C CA . SER A 1 76 ? -2.761 11.469 23.687 1.00 84.25 76 SER A CA 1
ATOM 583 C C . SER A 1 76 ? -2.031 10.714 22.572 1.00 84.25 76 SER A C 1
ATOM 585 O O . SER A 1 76 ? -2.420 9.604 22.232 1.00 84.25 76 SER A O 1
ATOM 587 N N . GLU A 1 77 ? -0.969 11.286 22.007 1.00 78.69 77 GLU A N 1
ATOM 588 C CA . GLU A 1 77 ? -0.114 10.642 20.998 1.00 78.69 77 GLU A CA 1
ATOM 589 C C . GLU A 1 77 ? 1.231 10.164 21.566 1.00 78.69 77 GLU A C 1
ATOM 591 O O . GLU A 1 77 ? 2.049 9.608 20.839 1.00 78.69 77 GLU A O 1
ATOM 596 N N . ASN A 1 78 ? 1.480 10.363 22.865 1.00 74.75 78 ASN A N 1
ATOM 597 C CA . ASN A 1 78 ? 2.757 10.028 23.476 1.00 74.75 78 ASN A CA 1
ATOM 598 C C . ASN A 1 78 ? 2.846 8.509 23.744 1.00 74.75 78 ASN A C 1
ATOM 600 O O . ASN A 1 78 ? 2.034 7.970 24.509 1.00 74.75 78 ASN A O 1
ATOM 604 N N . PRO A 1 79 ? 3.840 7.810 23.164 1.00 74.75 79 PRO A N 1
ATOM 605 C CA . PRO A 1 79 ? 3.974 6.365 23.309 1.00 74.75 79 PRO A CA 1
ATOM 606 C C . PRO A 1 79 ? 4.484 5.921 24.686 1.00 74.75 79 PRO A C 1
ATOM 608 O O . PRO A 1 79 ? 4.372 4.742 25.012 1.00 74.75 79 PRO A O 1
ATOM 611 N N . ASN A 1 80 ? 5.031 6.836 25.490 1.00 71.69 80 ASN A N 1
ATOM 612 C CA . ASN A 1 80 ? 5.635 6.546 26.795 1.00 71.69 80 ASN A CA 1
ATOM 613 C C . ASN A 1 80 ? 4.655 6.703 27.966 1.00 71.69 80 ASN A C 1
ATOM 615 O O . ASN A 1 80 ? 5.015 6.460 29.121 1.00 71.69 80 ASN A O 1
ATOM 619 N N . VAL A 1 81 ? 3.418 7.126 27.696 1.00 73.69 81 VAL A N 1
ATOM 620 C CA . VAL A 1 81 ? 2.361 7.129 28.708 1.00 73.69 81 VAL A CA 1
ATOM 621 C C . VAL A 1 81 ? 1.980 5.683 29.017 1.00 73.69 81 VAL A C 1
ATOM 623 O O . VAL A 1 81 ? 1.696 4.893 28.118 1.00 73.69 81 VAL A O 1
ATOM 626 N N . TRP A 1 82 ? 1.931 5.336 30.306 1.00 76.31 82 TRP A N 1
ATOM 627 C CA . TRP A 1 82 ? 1.368 4.058 30.735 1.00 76.31 82 TRP A CA 1
ATOM 628 C C . TRP A 1 82 ? -0.154 4.129 30.650 1.00 76.31 82 TRP A C 1
ATOM 630 O O . TRP A 1 82 ? -0.843 4.538 31.591 1.00 76.31 82 TRP A O 1
ATOM 640 N N . TRP A 1 83 ? -0.688 3.724 29.508 1.00 82.75 83 TRP A N 1
ATOM 641 C CA . TRP A 1 83 ? -2.120 3.723 29.280 1.00 82.75 83 TRP A CA 1
ATOM 642 C C . TRP A 1 83 ? -2.830 2.623 30.071 1.00 82.75 83 TRP A C 1
ATOM 644 O O . TRP A 1 83 ? -2.396 1.475 30.142 1.00 82.75 83 TRP A O 1
ATOM 654 N N . SER A 1 84 ? -3.957 2.983 30.678 1.00 85.06 84 SER A N 1
ATOM 655 C CA . SER A 1 84 ? -4.868 2.050 31.341 1.00 85.06 84 SER A CA 1
ATOM 656 C C . SER A 1 84 ? -6.297 2.570 31.239 1.00 85.06 84 SER A C 1
ATOM 658 O O . SER A 1 84 ? -6.504 3.777 31.115 1.00 85.06 84 SER A O 1
ATOM 660 N N . LEU A 1 85 ? -7.285 1.679 31.356 1.00 87.75 85 LEU A N 1
ATOM 661 C CA . LEU A 1 85 ? -8.698 2.074 31.379 1.00 87.75 85 LEU A CA 1
ATOM 662 C C . LEU A 1 85 ? -8.976 3.114 32.472 1.00 87.75 85 LEU A C 1
ATOM 664 O O . LEU A 1 85 ? -9.545 4.159 32.189 1.00 87.75 85 LEU A O 1
ATOM 668 N N . LYS A 1 86 ? -8.449 2.902 33.685 1.00 84.44 86 LYS A N 1
ATOM 669 C CA . LYS A 1 86 ? -8.591 3.849 34.805 1.00 84.44 86 LYS A CA 1
ATOM 670 C C . LYS A 1 86 ? -8.058 5.247 34.474 1.00 84.44 86 LYS A C 1
ATOM 672 O O . LYS A 1 86 ? -8.644 6.236 34.901 1.00 84.44 86 LYS A O 1
ATOM 677 N N . LEU A 1 87 ? -6.946 5.334 33.740 1.00 82.44 87 LEU A N 1
ATOM 678 C CA . LEU A 1 87 ? -6.370 6.613 33.320 1.00 82.44 87 LEU A CA 1
ATOM 679 C C . LEU A 1 87 ? -7.243 7.303 32.267 1.00 82.44 87 LEU A C 1
ATOM 681 O O . LEU A 1 87 ? -7.495 8.503 32.368 1.00 82.44 87 LEU A O 1
ATOM 685 N N . LEU A 1 88 ? -7.707 6.543 31.276 1.00 89.62 88 LEU A N 1
ATOM 686 C CA . LEU A 1 88 ? -8.584 7.053 30.225 1.00 89.62 88 LEU A CA 1
ATOM 687 C C . LEU A 1 88 ? -9.900 7.567 30.811 1.00 89.62 88 LEU A C 1
ATOM 689 O O . LEU A 1 88 ? -10.305 8.676 30.492 1.00 89.62 88 LEU A O 1
ATOM 693 N N . GLU A 1 89 ? -10.487 6.823 31.749 1.00 89.38 89 GLU A N 1
ATOM 694 C CA . GLU A 1 89 ? -11.700 7.204 32.483 1.00 89.38 89 GLU A CA 1
ATOM 695 C C . GLU A 1 89 ? -11.505 8.477 33.311 1.00 89.38 89 GLU A C 1
ATOM 697 O O . GLU A 1 89 ? -12.330 9.386 33.264 1.00 89.38 89 GLU A O 1
ATOM 702 N N . LYS A 1 90 ? -10.399 8.577 34.062 1.00 82.19 90 LYS A N 1
ATOM 703 C CA . LYS A 1 90 ? -10.152 9.716 34.963 1.00 82.19 90 LYS A CA 1
ATOM 704 C C . LYS A 1 90 ? -10.118 11.060 34.226 1.00 82.19 90 LYS A C 1
ATOM 706 O O . LYS A 1 90 ? -10.495 12.073 34.809 1.00 82.19 90 LYS A O 1
ATOM 711 N N . PHE A 1 91 ? -9.667 11.072 32.973 1.00 82.25 91 PHE A N 1
ATOM 712 C CA . PHE A 1 91 ? -9.496 12.285 32.165 1.00 82.25 91 PHE A CA 1
ATOM 713 C C . PHE A 1 91 ? -10.251 12.206 30.832 1.00 82.25 91 PHE A C 1
ATOM 715 O O . PHE A 1 91 ? -9.838 12.807 29.843 1.00 82.25 91 PHE A O 1
ATOM 722 N N . GLU A 1 92 ? -11.362 11.470 30.801 1.00 88.31 92 GLU A N 1
ATOM 723 C CA . GLU A 1 92 ? -12.107 11.137 29.581 1.00 88.31 92 GLU A CA 1
ATOM 724 C C . GLU A 1 92 ? -12.418 12.356 28.698 1.00 88.31 92 GLU A C 1
ATOM 726 O O . GLU A 1 92 ? -12.307 12.286 27.476 1.00 88.31 92 GLU A O 1
ATOM 731 N N . ASN A 1 93 ? -12.777 13.487 29.307 1.00 87.50 93 ASN A N 1
ATOM 732 C CA . ASN A 1 93 ? -13.157 14.704 28.584 1.00 87.50 93 ASN A CA 1
ATOM 733 C C . ASN A 1 93 ? -11.972 15.602 28.200 1.00 87.50 93 ASN A C 1
ATOM 735 O O . ASN A 1 93 ? -12.158 16.546 27.440 1.00 87.50 93 ASN A O 1
ATOM 739 N N . GLU A 1 94 ? -10.774 15.313 28.705 1.00 82.81 94 GLU A N 1
ATOM 740 C CA . GLU A 1 94 ? -9.567 16.098 28.426 1.00 82.81 94 GLU A CA 1
ATOM 741 C C . GLU A 1 94 ? -8.746 15.485 27.283 1.00 82.81 94 GLU A C 1
ATOM 743 O O . GLU A 1 94 ? -7.974 16.175 26.615 1.00 82.81 94 GLU A O 1
ATOM 748 N N . TRP A 1 95 ? -8.886 14.176 27.047 1.00 87.50 95 TRP A N 1
ATOM 749 C CA . TRP A 1 95 ? -8.129 13.489 26.009 1.00 87.50 95 TRP A CA 1
ATOM 750 C C . TRP A 1 95 ? -8.537 13.907 24.599 1.00 87.50 95 TRP A C 1
ATOM 752 O O . TRP A 1 95 ? -9.712 14.066 24.266 1.00 87.50 95 TRP A O 1
ATOM 762 N N . SER A 1 96 ? -7.543 13.975 23.715 1.00 89.31 96 SER A N 1
ATOM 763 C CA . SER A 1 96 ? -7.794 14.077 22.285 1.00 89.31 96 SER A CA 1
ATOM 764 C C . SER A 1 96 ? -8.064 12.682 21.729 1.00 89.31 96 SER A C 1
ATOM 766 O O . SER A 1 96 ? -7.145 11.975 21.315 1.00 89.31 96 SER A O 1
ATOM 768 N N . TRP A 1 97 ? -9.335 12.285 21.689 1.00 92.00 97 TRP A N 1
ATOM 769 C CA . TRP A 1 97 ? -9.755 10.974 21.180 1.00 92.00 97 TRP A CA 1
ATOM 770 C C . TRP A 1 97 ? -9.363 10.726 19.723 1.00 92.00 97 TRP A C 1
ATOM 772 O O . TRP A 1 97 ? -9.021 9.606 19.359 1.00 92.00 97 TRP A O 1
ATOM 782 N N . MET A 1 98 ? -9.302 11.781 18.908 1.00 89.75 98 MET A N 1
ATOM 783 C CA . MET A 1 98 ? -8.757 11.719 17.549 1.00 89.75 98 MET A CA 1
ATOM 784 C C . MET A 1 98 ? -7.281 11.285 17.526 1.00 89.75 98 MET A C 1
ATOM 786 O O . MET A 1 98 ? -6.859 10.576 16.617 1.00 89.75 98 MET A O 1
ATOM 790 N N . ARG A 1 99 ? -6.474 11.719 18.503 1.00 88.25 99 ARG A N 1
ATOM 791 C CA . ARG A 1 99 ? -5.061 11.323 18.617 1.00 88.25 99 ARG A CA 1
ATOM 792 C C . ARG A 1 99 ? -4.915 9.952 19.272 1.00 88.25 99 ARG A C 1
ATOM 794 O O . ARG A 1 99 ? -4.116 9.150 18.800 1.00 88.25 99 ARG A O 1
ATOM 801 N N . LEU A 1 100 ? -5.730 9.660 20.289 1.00 92.12 100 LEU A N 1
ATOM 802 C CA . LEU A 1 100 ? -5.792 8.334 20.906 1.00 92.12 100 LEU A CA 1
ATOM 803 C C . LEU A 1 100 ? -6.175 7.252 19.892 1.00 92.12 100 LEU A C 1
ATOM 805 O O . LEU A 1 100 ? -5.592 6.178 19.929 1.00 92.12 100 LEU A O 1
ATOM 809 N N . ALA A 1 101 ? -7.088 7.535 18.958 1.00 92.75 101 ALA A N 1
ATOM 810 C CA . ALA A 1 101 ? -7.572 6.577 17.961 1.00 92.75 101 ALA A CA 1
ATOM 811 C C . ALA A 1 101 ? -6.464 5.921 17.121 1.00 92.75 101 ALA A C 1
ATOM 813 O O . ALA A 1 101 ? -6.677 4.823 16.625 1.00 92.75 101 ALA A O 1
ATOM 814 N N . ASN A 1 102 ? -5.289 6.548 16.994 1.00 85.69 102 ASN A N 1
ATOM 815 C CA . ASN A 1 102 ? -4.124 6.007 16.284 1.00 85.69 102 ASN A CA 1
ATOM 816 C C . ASN A 1 102 ? -2.910 5.760 17.197 1.00 85.69 102 ASN A C 1
ATOM 818 O O . ASN A 1 102 ? -1.812 5.486 16.716 1.00 85.69 102 ASN A O 1
ATOM 822 N N . ASN A 1 103 ? -3.075 5.857 18.518 1.00 89.44 103 ASN A N 1
ATOM 823 C CA . ASN A 1 103 ? -1.982 5.623 19.449 1.00 89.44 103 ASN A CA 1
ATOM 824 C C . ASN A 1 103 ? -1.715 4.117 19.588 1.00 89.44 103 ASN A C 1
ATOM 826 O O . ASN A 1 103 ? -2.497 3.378 20.188 1.00 89.44 103 ASN A O 1
ATOM 830 N N . SER A 1 104 ? -0.579 3.661 19.062 1.00 89.69 104 SER A N 1
ATOM 831 C CA . SER A 1 104 ? -0.164 2.256 19.100 1.00 89.69 104 SER A CA 1
ATOM 832 C C . SER A 1 104 ? 0.189 1.734 20.497 1.00 89.69 104 SER A C 1
ATOM 834 O O . SER A 1 104 ? 0.295 0.523 20.670 1.00 89.69 104 SER A O 1
ATOM 836 N N . SER A 1 105 ? 0.394 2.618 21.478 1.00 87.88 105 SER A N 1
ATOM 837 C CA . SER A 1 105 ? 0.756 2.262 22.858 1.00 87.88 105 SER A CA 1
ATOM 838 C C . SER A 1 105 ? -0.450 2.058 23.776 1.00 87.88 105 SER A C 1
ATOM 840 O O . SER A 1 105 ? -0.274 1.703 24.944 1.00 87.88 105 SER A O 1
ATOM 842 N N . LEU A 1 106 ? -1.675 2.295 23.298 1.00 92.75 106 LEU A N 1
ATOM 843 C CA . LEU A 1 106 ? -2.872 1.973 24.071 1.00 92.75 106 LEU A CA 1
ATOM 844 C C . LEU A 1 106 ? -3.012 0.451 24.245 1.00 92.75 106 LEU A C 1
ATOM 846 O O . LEU A 1 106 ? -2.669 -0.307 23.336 1.00 92.75 106 LEU A O 1
ATOM 850 N N . PRO A 1 107 ? -3.570 -0.018 25.379 1.00 92.81 107 PRO A N 1
ATOM 851 C CA . PRO A 1 107 ? -3.900 -1.422 25.588 1.00 92.81 107 PRO A CA 1
ATOM 852 C C . PRO A 1 107 ? -5.176 -1.773 24.809 1.00 92.81 107 PRO A C 1
ATOM 854 O O . PRO A 1 107 ? -6.245 -1.993 25.391 1.00 92.81 107 PRO A O 1
ATOM 857 N N . TRP A 1 108 ? -5.072 -1.757 23.479 1.00 95.25 108 TRP A N 1
ATOM 858 C CA . TRP A 1 108 ? -6.179 -2.036 22.578 1.00 95.25 108 TRP A CA 1
ATOM 859 C C . TRP A 1 108 ? -6.811 -3.385 22.901 1.00 95.25 108 TRP A C 1
ATOM 861 O O . TRP A 1 108 ? -6.156 -4.420 22.988 1.00 95.25 108 TRP A O 1
ATOM 871 N N . SER A 1 109 ? -8.114 -3.342 23.138 1.00 94.62 109 SER A N 1
ATOM 872 C CA . SER A 1 109 ? -8.943 -4.487 23.482 1.00 94.62 109 SER A CA 1
ATOM 873 C C . SER A 1 109 ? -10.383 -4.157 23.122 1.00 94.62 109 SER A C 1
ATOM 875 O O . SER A 1 109 ? -10.756 -2.982 23.072 1.00 94.62 109 SER A O 1
ATOM 877 N N . LEU A 1 110 ? -11.206 -5.185 22.921 1.00 93.31 110 LEU A N 1
ATOM 878 C CA . LEU A 1 110 ? -12.635 -4.991 22.684 1.00 93.31 110 LEU A CA 1
ATOM 879 C C . LEU A 1 110 ? -13.291 -4.218 23.843 1.00 93.31 110 LEU A C 1
ATOM 881 O O . LEU A 1 110 ? -14.058 -3.296 23.604 1.00 93.31 110 LEU A O 1
ATOM 885 N N . VAL A 1 111 ? -12.890 -4.504 25.089 1.00 95.12 111 VAL A N 1
ATOM 886 C CA . VAL A 1 111 ? -13.364 -3.791 26.290 1.00 95.12 111 VAL A CA 1
ATOM 887 C C . VAL A 1 111 ? -13.039 -2.295 26.233 1.00 95.12 111 VAL A C 1
ATOM 889 O O . VAL A 1 111 ? -13.883 -1.471 26.575 1.00 95.12 111 VAL A O 1
ATOM 892 N N . LEU A 1 112 ? -11.821 -1.928 25.812 1.00 95.69 112 LEU A N 1
ATOM 893 C CA . LEU A 1 112 ? -11.437 -0.523 25.653 1.00 95.69 112 LEU A CA 1
ATOM 894 C C . LEU A 1 112 ? -12.272 0.165 24.570 1.00 95.69 112 LEU A C 1
ATOM 896 O O . LEU A 1 112 ? -12.729 1.290 24.771 1.00 95.69 112 LEU A O 1
ATOM 900 N N . LEU A 1 113 ? -12.449 -0.507 23.433 1.00 95.31 113 LEU A N 1
ATOM 901 C CA . LEU A 1 113 ? -13.200 0.027 22.307 1.00 95.31 113 LEU A CA 1
ATOM 902 C C . LEU A 1 113 ? -14.664 0.275 22.689 1.00 95.31 113 LEU A C 1
ATOM 904 O O . LEU A 1 113 ? -15.140 1.395 22.534 1.00 95.31 113 LEU A O 1
ATOM 908 N N . GLU A 1 114 ? -15.324 -0.734 23.261 1.00 95.38 114 GLU A N 1
ATOM 909 C CA . GLU A 1 114 ? -16.721 -0.679 23.709 1.00 95.38 114 GLU A CA 1
ATOM 910 C C . GLU A 1 114 ? -16.944 0.399 24.769 1.00 95.38 114 GLU A C 1
ATOM 912 O O . GLU A 1 114 ? -17.916 1.148 24.710 1.00 95.38 114 GLU A O 1
ATOM 917 N N . LYS A 1 115 ? -16.030 0.513 25.741 1.00 96.62 115 LYS A N 1
ATOM 918 C CA . LYS A 1 115 ? -16.187 1.467 26.843 1.00 96.62 115 LYS A CA 1
ATOM 919 C C . LYS A 1 115 ? -16.241 2.920 26.370 1.00 96.62 115 LYS A C 1
ATOM 921 O O . LYS A 1 115 ? -16.931 3.729 26.984 1.00 96.62 115 LYS A O 1
ATOM 926 N N . PHE A 1 116 ? -15.517 3.242 25.302 1.00 96.56 116 PHE A N 1
ATOM 927 C CA . PHE A 1 116 ? -15.404 4.601 24.771 1.00 96.56 116 PHE A CA 1
ATOM 928 C C . PHE A 1 116 ? -15.926 4.720 23.341 1.00 96.56 116 PHE A C 1
ATOM 930 O O . PHE A 1 116 ? -15.498 5.595 22.593 1.00 96.56 116 PHE A O 1
ATOM 937 N N . GLU A 1 117 ? -16.865 3.853 22.968 1.00 95.12 117 GLU A N 1
ATOM 938 C CA . GLU A 1 117 ? -17.393 3.722 21.611 1.00 95.12 117 GLU A CA 1
ATOM 939 C C . GLU A 1 117 ? -17.784 5.067 20.976 1.00 95.12 117 GLU A C 1
ATOM 941 O O . GLU A 1 117 ? -17.383 5.372 19.853 1.00 95.12 117 GLU A O 1
ATOM 946 N N . GLU A 1 118 ? -18.506 5.902 21.723 1.00 94.81 118 GLU A N 1
ATOM 947 C CA . GLU A 1 118 ? -19.012 7.206 21.269 1.00 94.81 118 GLU A CA 1
ATOM 948 C C . GLU A 1 118 ? -17.948 8.314 21.247 1.00 94.81 118 GLU A C 1
ATOM 950 O O . GLU A 1 118 ? -18.188 9.409 20.741 1.00 94.81 118 GLU A O 1
ATOM 955 N N . LYS A 1 119 ? -16.765 8.061 21.815 1.00 94.75 119 LYS A N 1
ATOM 956 C CA . LYS A 1 119 ? -15.657 9.022 21.834 1.00 94.75 119 LYS A CA 1
ATOM 957 C C . LYS A 1 119 ? -14.695 8.818 20.674 1.00 94.75 119 LYS A C 1
ATOM 959 O O . LYS A 1 119 ? -13.999 9.760 20.294 1.00 94.75 119 LYS A O 1
ATOM 964 N N . TRP A 1 120 ? -14.614 7.602 20.138 1.00 94.62 120 TRP A N 1
ATOM 965 C CA . TRP A 1 120 ? -13.685 7.303 19.059 1.00 94.62 120 TRP A CA 1
ATOM 966 C C . TRP A 1 120 ? -14.009 8.098 17.801 1.00 94.62 120 TRP A C 1
ATOM 968 O O . TRP A 1 120 ? -15.158 8.355 17.448 1.00 94.62 120 TRP A O 1
ATOM 978 N N . ASN A 1 121 ? -12.949 8.490 17.107 1.00 91.00 121 ASN A N 1
ATOM 979 C CA . ASN A 1 121 ? -13.065 9.108 15.804 1.00 91.00 121 ASN A CA 1
ATOM 980 C C . ASN A 1 121 ? -13.254 8.016 14.749 1.00 91.00 121 ASN A C 1
ATOM 982 O O . ASN A 1 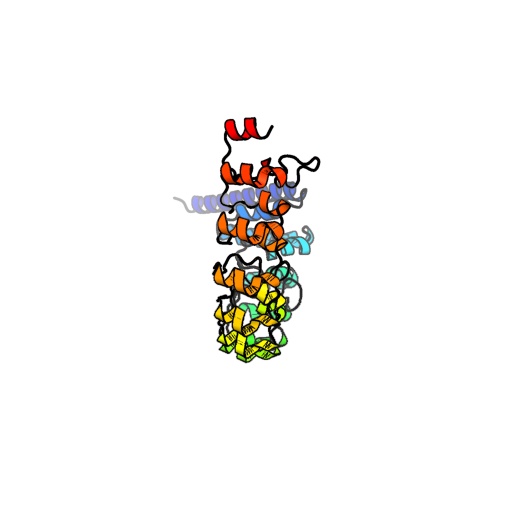121 ? -12.308 7.298 14.442 1.00 91.00 121 ASN A O 1
ATOM 986 N N . TRP A 1 122 ? -14.457 7.906 14.197 1.00 91.75 122 TRP A N 1
ATOM 987 C CA . TRP A 1 122 ? -14.804 6.849 13.246 1.00 91.75 122 TRP A CA 1
ATOM 988 C C . TRP A 1 122 ? -14.609 7.239 11.770 1.00 91.75 122 TRP A C 1
ATOM 990 O O . TRP A 1 122 ? -14.371 6.357 10.952 1.00 91.75 122 TRP A O 1
ATOM 1000 N N . TYR A 1 123 ? -14.613 8.533 11.415 1.00 84.44 123 TYR A N 1
ATOM 1001 C CA . TYR A 1 123 ? -14.797 8.948 10.006 1.00 84.44 123 TYR A CA 1
ATOM 1002 C C . TYR A 1 123 ? -13.797 9.970 9.440 1.00 84.44 123 TYR A C 1
ATOM 1004 O O . TYR A 1 123 ? -13.843 10.259 8.251 1.00 84.44 123 TYR A O 1
ATOM 1012 N N . THR A 1 124 ? -12.938 10.597 10.251 1.00 81.06 124 THR A N 1
ATOM 1013 C CA . THR A 1 124 ? -12.046 11.673 9.750 1.00 81.06 124 THR A CA 1
ATOM 1014 C C . THR A 1 124 ? -10.624 11.169 9.464 1.00 81.06 124 THR A C 1
ATOM 1016 O O . THR A 1 124 ? -10.329 10.010 9.731 1.00 81.06 124 THR A O 1
ATOM 1019 N N . MET A 1 125 ? -9.709 12.041 8.995 1.00 68.75 125 MET A N 1
ATOM 1020 C CA . MET A 1 125 ? -8.295 11.761 8.618 1.00 68.75 125 MET A CA 1
ATOM 1021 C C . MET A 1 125 ? -7.408 11.064 9.684 1.00 68.75 125 MET A C 1
ATOM 1023 O O . MET A 1 125 ? -6.211 10.881 9.482 1.00 68.75 125 MET A O 1
ATOM 1027 N N . ARG A 1 126 ? -7.965 10.683 10.835 1.00 79.00 126 ARG A N 1
ATOM 1028 C CA . ARG A 1 126 ? -7.338 9.878 11.894 1.00 79.00 126 ARG A CA 1
ATOM 1029 C C . ARG A 1 126 ? -8.344 8.885 12.478 1.00 79.00 126 ARG A C 1
ATOM 1031 O O . ARG A 1 126 ? -8.487 8.794 13.699 1.00 79.00 126 ARG A O 1
ATOM 1038 N N . SER A 1 127 ? -9.118 8.251 11.605 1.00 89.00 127 SER A N 1
ATOM 1039 C CA . SER A 1 127 ? -10.142 7.290 11.991 1.00 89.00 127 SER A CA 1
ATOM 1040 C C . SER A 1 127 ? -9.510 6.106 12.717 1.00 89.00 127 SER A C 1
ATOM 1042 O O . SER A 1 127 ? -8.408 5.673 12.392 1.00 89.00 127 SER A O 1
ATOM 1044 N N . ILE A 1 128 ? -10.230 5.541 13.679 1.00 93.94 128 ILE A N 1
ATOM 1045 C CA . ILE A 1 128 ? -9.850 4.286 14.323 1.00 93.94 128 ILE A CA 1
ATOM 1046 C C . ILE A 1 128 ? -9.835 3.105 13.331 1.00 93.94 128 ILE A C 1
ATOM 1048 O O . ILE A 1 128 ? -9.153 2.111 13.561 1.00 93.94 128 ILE A O 1
ATOM 1052 N N . SER A 1 129 ? -10.485 3.254 12.173 1.00 95.19 129 SER A N 1
ATOM 1053 C CA . SER A 1 129 ? -10.444 2.304 11.053 1.00 95.19 129 SER A CA 1
ATOM 1054 C C . SER A 1 129 ? -9.032 2.091 10.488 1.00 95.19 129 SER A C 1
ATOM 1056 O O . SER A 1 129 ? -8.734 1.010 9.991 1.00 95.19 129 SER A O 1
ATOM 1058 N N . SER A 1 130 ? -8.138 3.085 10.583 1.00 92.75 130 SER A N 1
ATOM 1059 C CA . SER A 1 130 ? -6.742 2.968 10.126 1.00 92.75 130 SER A CA 1
ATOM 1060 C C . SER A 1 130 ? -5.787 2.428 11.197 1.00 92.75 130 SER A C 1
ATOM 1062 O O . SER A 1 130 ? -4.576 2.384 10.986 1.00 92.75 130 SER A O 1
ATOM 1064 N N . ASN A 1 131 ? -6.292 2.073 12.381 1.00 93.94 131 ASN A N 1
ATOM 1065 C CA . ASN A 1 131 ? -5.444 1.686 13.500 1.00 93.94 131 ASN A CA 1
ATOM 1066 C C . ASN A 1 131 ? -4.793 0.314 13.255 1.00 93.94 131 ASN A C 1
ATOM 1068 O O . ASN A 1 131 ? -5.476 -0.679 13.007 1.00 93.94 131 ASN A O 1
ATOM 1072 N N . SER A 1 132 ? -3.468 0.238 13.382 1.00 93.94 132 SER A N 1
ATOM 1073 C CA . SER A 1 132 ? -2.689 -0.986 13.142 1.00 93.94 132 SER A CA 1
ATOM 1074 C C . SER A 1 132 ? -2.578 -1.935 14.341 1.00 93.94 132 SER A C 1
ATOM 1076 O O . SER A 1 132 ? -2.011 -3.021 14.237 1.00 93.94 132 SER A O 1
ATOM 1078 N N . LYS A 1 133 ? -3.064 -1.517 15.511 1.00 94.88 133 LYS A N 1
ATOM 1079 C CA . LYS A 1 133 ? -2.953 -2.221 16.797 1.00 94.88 133 LYS A CA 1
ATOM 1080 C C . LYS A 1 133 ? -4.291 -2.640 17.390 1.00 94.88 133 LYS A C 1
ATOM 1082 O O . LYS A 1 133 ? -4.297 -3.275 18.444 1.00 94.88 133 LYS A O 1
ATOM 1087 N N . LEU A 1 134 ? -5.408 -2.317 16.740 1.00 95.19 134 LEU A N 1
ATOM 1088 C CA . LEU A 1 134 ? -6.688 -2.895 17.120 1.00 95.19 134 LEU A CA 1
ATOM 1089 C C . LEU A 1 134 ? -6.646 -4.427 16.990 1.00 95.19 134 LEU A C 1
ATOM 1091 O O . LEU A 1 134 ? -5.987 -4.950 16.088 1.00 95.19 134 LEU A O 1
ATOM 1095 N N . PRO A 1 135 ? -7.356 -5.159 17.868 1.00 94.56 135 PRO A N 1
ATOM 1096 C CA . PRO A 1 135 ? -7.497 -6.604 17.761 1.00 94.56 135 PRO A CA 1
ATOM 1097 C C . PRO A 1 135 ? -8.482 -6.934 16.633 1.00 94.56 135 PRO A C 1
ATOM 1099 O O . PRO A 1 135 ? -9.627 -7.300 16.887 1.00 94.56 135 PRO A O 1
ATOM 1102 N N . TRP A 1 136 ? -8.054 -6.733 15.387 1.00 95.94 136 TRP A N 1
ATOM 1103 C CA . TRP A 1 136 ? -8.883 -6.949 14.211 1.00 95.94 136 TRP A CA 1
ATOM 1104 C C . TRP A 1 136 ? -9.352 -8.397 14.132 1.00 95.94 136 TRP A C 1
ATOM 1106 O O . TRP A 1 136 ? -8.555 -9.325 14.015 1.00 95.94 136 TRP A O 1
ATOM 1116 N N . THR A 1 137 ? -10.668 -8.572 14.173 1.00 95.12 137 THR A N 1
ATOM 1117 C CA . THR A 1 137 ? -11.343 -9.831 13.872 1.00 95.12 137 THR A CA 1
ATOM 1118 C C . THR A 1 137 ? -12.565 -9.544 13.013 1.00 95.12 137 THR A C 1
ATOM 1120 O O . THR A 1 137 ? -13.054 -8.413 12.956 1.00 95.12 137 THR A O 1
ATOM 1123 N N . ILE A 1 138 ? -13.083 -10.577 12.357 1.00 95.31 138 ILE A N 1
ATOM 1124 C CA . ILE A 1 138 ? -14.324 -10.471 11.592 1.00 95.31 138 ILE A CA 1
ATOM 1125 C C . ILE A 1 138 ? -15.483 -10.042 12.502 1.00 95.31 138 ILE A C 1
ATOM 1127 O O . ILE A 1 138 ? -16.283 -9.198 12.116 1.00 95.31 138 ILE A O 1
ATOM 1131 N N . GLU A 1 139 ? -15.551 -10.558 13.731 1.00 95.44 139 GLU A N 1
ATOM 1132 C CA . GLU A 1 139 ? -16.581 -10.189 14.709 1.00 95.44 139 GLU A CA 1
ATOM 1133 C C . GLU A 1 139 ? -16.491 -8.711 15.101 1.00 95.44 139 GLU A C 1
ATOM 1135 O O . GLU A 1 139 ? -17.519 -8.061 15.284 1.00 95.44 139 GLU A O 1
ATOM 1140 N N . LEU A 1 140 ? -15.273 -8.163 15.209 1.00 96.25 140 LEU A N 1
ATOM 1141 C CA . LEU A 1 140 ? -15.070 -6.741 15.472 1.00 96.25 140 LEU A CA 1
ATOM 1142 C C . LEU A 1 140 ? -15.540 -5.875 14.294 1.00 96.25 140 LEU A C 1
ATOM 1144 O O . LEU A 1 140 ? -16.186 -4.845 14.505 1.00 96.25 140 LEU A O 1
ATOM 1148 N N . ILE A 1 141 ? -15.227 -6.291 13.063 1.00 97.19 141 ILE A N 1
ATOM 1149 C CA . ILE A 1 141 ? -15.681 -5.596 11.853 1.00 97.19 141 ILE A CA 1
ATOM 1150 C C . ILE A 1 141 ? -17.213 -5.605 11.799 1.00 97.19 141 ILE A C 1
ATOM 1152 O O . ILE A 1 141 ? -17.822 -4.545 11.675 1.00 97.19 141 ILE A O 1
ATOM 1156 N N . GLU A 1 142 ? -17.826 -6.774 11.993 1.00 96.44 142 GLU A N 1
ATOM 1157 C CA . GLU A 1 142 ? -19.279 -6.969 11.970 1.00 96.44 142 GLU A CA 1
ATOM 1158 C C . GLU A 1 142 ? -19.999 -6.140 13.039 1.00 96.44 142 GLU A C 1
ATOM 1160 O O . GLU A 1 142 ? -21.012 -5.500 12.769 1.00 96.44 142 GLU A O 1
ATOM 1165 N N . LYS A 1 143 ? -19.455 -6.099 14.260 1.00 96.50 143 LYS A N 1
ATOM 1166 C CA . LYS A 1 143 ? -20.062 -5.361 15.373 1.00 96.50 143 LYS A CA 1
ATOM 1167 C C . LYS A 1 143 ? -20.235 -3.868 15.075 1.00 96.50 143 LYS A C 1
ATOM 1169 O O . LYS A 1 143 ? -21.202 -3.264 15.533 1.00 96.50 143 LYS A O 1
ATOM 1174 N N . TYR A 1 144 ? -19.304 -3.284 14.326 1.00 96.94 144 TYR A N 1
ATOM 1175 C CA . TYR A 1 144 ? -19.257 -1.851 14.024 1.00 96.94 144 TYR A CA 1
ATOM 1176 C C . TYR A 1 144 ? -19.362 -1.565 12.524 1.00 96.94 144 TYR A C 1
ATOM 1178 O O . TYR A 1 144 ? -18.870 -0.547 12.040 1.00 96.94 144 TYR A O 1
ATOM 1186 N N . ILE A 1 145 ? -20.041 -2.447 11.789 1.00 96.62 145 ILE A N 1
ATOM 1187 C CA . ILE A 1 145 ? -20.087 -2.474 10.322 1.00 96.62 145 ILE A CA 1
ATOM 1188 C C . ILE A 1 145 ? -20.534 -1.153 9.669 1.00 96.62 145 ILE A C 1
ATOM 1190 O O . ILE A 1 145 ? -20.109 -0.834 8.555 1.00 96.62 145 ILE A O 1
ATOM 1194 N N . ASP A 1 146 ? -21.375 -0.381 10.358 1.00 95.81 146 ASP A N 1
ATOM 1195 C CA . ASP A 1 146 ? -21.890 0.910 9.886 1.00 95.81 146 ASP A CA 1
ATOM 1196 C C . ASP A 1 146 ? -21.140 2.114 10.472 1.00 95.81 146 ASP A C 1
ATOM 1198 O O . ASP A 1 146 ? -21.376 3.244 10.053 1.00 95.81 146 ASP A O 1
ATOM 1202 N N . LYS A 1 147 ? -20.229 1.883 11.427 1.00 95.88 147 LYS A N 1
ATOM 1203 C CA . LYS A 1 147 ? -19.366 2.921 12.003 1.00 95.88 147 LYS A CA 1
ATOM 1204 C C . LYS A 1 147 ? -18.000 2.989 11.329 1.00 95.88 147 LYS A C 1
ATOM 1206 O O . LYS A 1 147 ? -17.383 4.047 11.337 1.00 95.88 147 LYS A O 1
ATOM 1211 N N . TRP A 1 148 ? -17.505 1.891 10.767 1.00 96.12 148 TRP A N 1
ATOM 1212 C CA . TRP A 1 148 ? -16.201 1.902 10.113 1.00 96.12 148 TRP A CA 1
ATOM 1213 C C . TRP A 1 148 ? -16.164 2.825 8.893 1.00 96.12 148 TRP A C 1
ATOM 1215 O O . TRP A 1 148 ? -17.074 2.838 8.063 1.00 96.12 148 TRP A O 1
ATOM 1225 N N . ASP A 1 149 ? -15.054 3.543 8.753 1.00 95.94 149 ASP A N 1
ATOM 1226 C CA . ASP A 1 149 ? -14.670 4.159 7.492 1.00 95.94 149 ASP A CA 1
ATOM 1227 C C . ASP A 1 149 ? -14.053 3.077 6.603 1.00 95.94 149 ASP A C 1
ATOM 1229 O O . ASP A 1 149 ? -12.912 2.644 6.793 1.00 95.94 149 ASP A O 1
ATOM 1233 N N . TRP A 1 150 ? -14.838 2.634 5.627 1.00 96.62 150 TRP A N 1
ATOM 1234 C CA . TRP A 1 150 ? -14.460 1.559 4.724 1.00 96.62 150 TRP A CA 1
ATOM 1235 C C . TRP A 1 150 ? -13.336 1.928 3.764 1.00 96.62 150 TRP A C 1
ATOM 1237 O O . TRP A 1 150 ? -12.609 1.030 3.347 1.00 96.62 150 TRP A O 1
ATOM 1247 N N . SER A 1 151 ? -13.124 3.211 3.458 1.00 95.38 151 SER A N 1
ATOM 1248 C CA . SER A 1 151 ? -11.958 3.630 2.673 1.00 95.38 151 SER A CA 1
ATOM 1249 C C . SER A 1 151 ? -10.682 3.428 3.493 1.00 95.38 151 SER A C 1
ATOM 1251 O O . SER A 1 151 ? -9.750 2.749 3.055 1.00 95.38 151 SER A O 1
ATOM 1253 N N . SER A 1 152 ? -10.702 3.875 4.753 1.00 95.12 152 SER A N 1
ATOM 1254 C CA . SER A 1 152 ? -9.607 3.647 5.703 1.00 95.12 152 SER A CA 1
ATOM 1255 C C . SER A 1 152 ? -9.361 2.157 5.984 1.00 95.12 152 SER A C 1
ATOM 1257 O O . SER A 1 152 ? -8.203 1.740 6.010 1.00 95.12 152 SER A O 1
ATOM 1259 N N . LEU A 1 153 ? -10.411 1.338 6.156 1.00 96.25 153 LEU A N 1
ATOM 1260 C CA . LEU A 1 153 ? -10.251 -0.116 6.318 1.00 96.25 153 LEU A CA 1
ATOM 1261 C C . LEU A 1 153 ? -9.673 -0.773 5.058 1.00 96.25 153 LEU A C 1
ATOM 1263 O O . LEU A 1 153 ? -8.816 -1.643 5.174 1.00 96.25 153 LEU A O 1
ATOM 1267 N N . SER A 1 154 ? -10.102 -0.349 3.865 1.00 97.69 154 SER A N 1
ATOM 1268 C CA . SER A 1 154 ? -9.616 -0.898 2.589 1.00 97.69 154 SER A CA 1
ATOM 1269 C C . SER A 1 154 ? -8.117 -0.688 2.394 1.00 97.69 154 SER A C 1
ATOM 1271 O O . SER A 1 154 ? -7.470 -1.492 1.735 1.00 97.69 154 SER A O 1
ATOM 1273 N N . ASN A 1 155 ? -7.547 0.364 2.985 1.00 95.62 155 ASN A N 1
ATOM 1274 C CA . ASN A 1 155 ? -6.110 0.636 2.963 1.00 95.62 155 ASN A CA 1
ATOM 1275 C C . ASN A 1 155 ? -5.364 0.079 4.197 1.00 95.62 155 ASN A C 1
ATOM 1277 O O . ASN A 1 155 ? -4.158 0.272 4.343 1.00 95.62 155 ASN A O 1
ATOM 1281 N N . ASN A 1 156 ? -6.060 -0.570 5.135 1.00 95.81 156 ASN A N 1
ATOM 1282 C CA . ASN A 1 156 ? -5.464 -1.004 6.392 1.00 95.81 156 ASN A CA 1
ATOM 1283 C C . ASN A 1 156 ? -4.718 -2.337 6.221 1.00 95.81 156 ASN A C 1
ATOM 1285 O O . ASN A 1 156 ? -5.314 -3.414 6.210 1.00 95.81 156 ASN A O 1
ATOM 1289 N N . GLY A 1 157 ? -3.388 -2.271 6.159 1.00 96.25 157 GLY A N 1
ATOM 1290 C CA . GLY A 1 157 ? -2.526 -3.454 6.066 1.00 96.25 157 GLY A CA 1
ATOM 1291 C C . GLY A 1 157 ? -2.468 -4.332 7.325 1.00 96.25 157 GLY A C 1
ATOM 1292 O O . GLY A 1 157 ? -1.818 -5.368 7.323 1.00 96.25 157 GLY A O 1
ATOM 1293 N N . SER A 1 158 ? -3.120 -3.935 8.424 1.00 96.31 158 SER A N 1
ATOM 1294 C CA . SER A 1 158 ? -3.161 -4.713 9.675 1.00 96.31 158 SER A CA 1
ATOM 1295 C C . SER A 1 158 ? -4.395 -5.605 9.808 1.00 96.31 158 SER A C 1
ATOM 1297 O O . SER A 1 158 ? -4.504 -6.334 10.795 1.00 96.31 158 SER A O 1
ATOM 1299 N N . LEU A 1 159 ? -5.330 -5.553 8.853 1.00 97.31 159 LEU A N 1
ATOM 1300 C CA . LEU A 1 159 ? -6.410 -6.535 8.795 1.00 97.31 159 LEU A CA 1
ATOM 1301 C C . LEU A 1 159 ? -5.842 -7.909 8.428 1.00 97.31 159 LEU A C 1
ATOM 1303 O O . LEU A 1 159 ? -4.905 -8.026 7.641 1.00 97.31 159 LEU A O 1
ATOM 1307 N N . ALA A 1 160 ? -6.450 -8.962 8.972 1.00 96.06 160 ALA A N 1
ATOM 1308 C CA . ALA A 1 160 ? -6.186 -10.332 8.549 1.00 96.06 160 ALA A CA 1
ATOM 1309 C C . ALA A 1 160 ? -6.867 -10.584 7.193 1.00 96.06 160 ALA A C 1
ATOM 1311 O O . ALA A 1 160 ? -7.931 -11.201 7.125 1.00 96.06 160 ALA A O 1
ATOM 1312 N N . TRP A 1 161 ? -6.291 -10.027 6.127 1.00 97.81 161 TRP A N 1
ATOM 1313 C CA . TRP A 1 161 ? -6.848 -10.118 4.785 1.00 97.81 161 TRP A CA 1
ATOM 1314 C C . TRP A 1 161 ? -6.946 -11.569 4.316 1.00 97.81 161 TRP A C 1
ATOM 1316 O O . TRP A 1 161 ? -5.984 -12.334 4.361 1.00 97.81 161 TRP A O 1
ATOM 1326 N N . SER A 1 162 ? -8.134 -11.933 3.842 1.00 97.00 162 SER A N 1
ATOM 1327 C CA . SER A 1 162 ? -8.430 -13.224 3.234 1.00 97.00 162 SER A CA 1
ATOM 1328 C C . SER A 1 162 ? -9.467 -13.035 2.130 1.00 97.00 162 SER A C 1
ATOM 1330 O O . SER A 1 162 ? -10.171 -12.020 2.091 1.00 97.00 162 SER A O 1
ATOM 1332 N N . ILE A 1 163 ? -9.584 -14.015 1.234 1.00 96.94 163 ILE A N 1
ATOM 1333 C CA . ILE A 1 163 ? -10.604 -13.985 0.180 1.00 96.94 163 ILE A CA 1
ATOM 1334 C C . ILE A 1 163 ? -12.008 -13.959 0.802 1.00 96.94 163 ILE A C 1
ATOM 1336 O O . ILE A 1 163 ? -12.858 -13.192 0.352 1.00 96.94 163 ILE A O 1
ATOM 1340 N N . G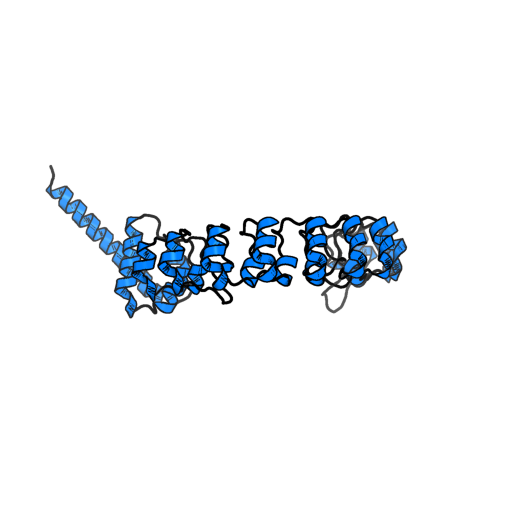LU A 1 164 ? -12.231 -14.701 1.892 1.00 96.81 164 GLU A N 1
ATOM 1341 C CA . GLU A 1 164 ? -13.508 -14.709 2.611 1.00 96.81 164 GLU A CA 1
ATOM 1342 C C . GLU A 1 164 ? -13.846 -13.342 3.224 1.00 96.81 164 GLU A C 1
ATOM 1344 O O . GLU A 1 164 ? -15.016 -12.956 3.247 1.00 96.81 164 GLU A O 1
ATOM 1349 N N . LEU A 1 165 ? -12.848 -12.598 3.721 1.00 97.88 165 LEU A N 1
ATOM 1350 C CA . LEU A 1 165 ? -13.053 -11.247 4.251 1.00 97.88 165 LEU A CA 1
ATOM 1351 C C . LEU A 1 165 ? -13.451 -10.266 3.139 1.00 97.88 165 LEU A C 1
ATOM 1353 O O . LEU A 1 165 ? -14.367 -9.460 3.321 1.00 97.88 165 LEU A O 1
ATOM 1357 N N . ILE A 1 166 ? -12.786 -10.350 1.982 1.00 98.19 166 ILE A N 1
ATOM 1358 C CA . ILE A 1 166 ? -13.103 -9.523 0.812 1.00 98.19 166 ILE A CA 1
ATOM 1359 C C . ILE A 1 166 ? -14.534 -9.812 0.345 1.00 98.19 166 ILE A C 1
ATOM 1361 O O . ILE A 1 166 ? -15.332 -8.890 0.190 1.00 98.19 166 ILE A O 1
ATOM 1365 N N . GLU A 1 167 ? -14.879 -11.092 0.191 1.00 97.50 167 GLU A N 1
ATOM 1366 C CA . GLU A 1 167 ? -16.202 -11.556 -0.242 1.00 97.50 167 GLU A CA 1
ATOM 1367 C C . GLU A 1 167 ? -17.327 -11.111 0.681 1.00 97.50 167 GLU A C 1
ATOM 1369 O O . GLU A 1 167 ? -18.367 -10.642 0.218 1.00 97.50 167 GLU A O 1
ATOM 1374 N N . ARG A 1 168 ? -17.121 -11.240 1.994 1.00 97.94 168 ARG A N 1
ATOM 1375 C CA . ARG A 1 168 ? -18.149 -10.941 2.992 1.00 97.94 168 ARG A CA 1
ATOM 1376 C C . ARG A 1 168 ? -18.633 -9.495 2.931 1.00 97.94 168 ARG A C 1
ATOM 1378 O O . ARG A 1 168 ? -19.811 -9.244 3.169 1.00 97.94 168 ARG A O 1
ATOM 1385 N N . TYR A 1 169 ? -17.739 -8.564 2.607 1.00 98.06 169 TYR A N 1
ATOM 1386 C CA . TYR A 1 169 ? -18.019 -7.126 2.602 1.00 98.06 169 TYR A CA 1
ATOM 1387 C C . TYR A 1 169 ? -17.786 -6.481 1.234 1.00 98.06 169 TYR A C 1
ATOM 1389 O O . TYR A 1 169 ? -17.472 -5.296 1.137 1.00 98.06 169 TYR A O 1
ATOM 1397 N N . ILE A 1 170 ? -17.977 -7.261 0.170 1.00 97.69 170 ILE A N 1
ATOM 1398 C CA . ILE A 1 170 ? -17.714 -6.896 -1.226 1.00 97.69 170 ILE A CA 1
ATOM 1399 C C . ILE A 1 170 ? -18.257 -5.525 -1.653 1.00 97.69 170 ILE A C 1
ATOM 1401 O O . ILE A 1 170 ? -17.596 -4.805 -2.407 1.00 97.69 170 ILE A O 1
ATOM 1405 N N . ASP A 1 171 ? -19.441 -5.153 -1.171 1.00 97.62 171 ASP A N 1
ATOM 1406 C CA . ASP A 1 171 ? -20.108 -3.900 -1.541 1.00 97.62 171 ASP A CA 1
ATOM 1407 C C . ASP A 1 171 ? -19.780 -2.733 -0.605 1.00 97.62 171 ASP A C 1
ATOM 1409 O O . ASP A 1 171 ? -20.161 -1.598 -0.885 1.00 97.62 171 ASP A O 1
ATOM 1413 N N . LYS A 1 172 ? -19.078 -2.993 0.503 1.00 98.12 172 LYS A N 1
ATOM 1414 C CA . LYS A 1 172 ? -18.628 -1.953 1.432 1.00 98.12 172 LYS A CA 1
ATOM 1415 C C . LYS A 1 172 ? -17.191 -1.518 1.159 1.00 98.12 172 LYS A C 1
ATOM 1417 O O . LYS A 1 172 ? -16.860 -0.368 1.427 1.00 98.12 172 LYS A O 1
ATOM 1422 N N . TRP A 1 173 ? -16.352 -2.401 0.620 1.00 98.31 173 TRP A N 1
ATOM 1423 C CA . TRP A 1 173 ? -14.966 -2.064 0.311 1.00 98.31 173 TRP A CA 1
ATOM 1424 C C . TRP A 1 173 ? -14.837 -0.926 -0.706 1.00 98.31 173 TRP A C 1
ATOM 1426 O O . TRP A 1 173 ? -15.523 -0.885 -1.728 1.00 98.31 173 TRP A O 1
ATOM 1436 N N . ASP A 1 174 ? -13.882 -0.036 -0.449 1.00 98.12 174 ASP A N 1
ATOM 1437 C CA . ASP A 1 174 ? -13.403 0.934 -1.422 1.00 98.12 174 ASP A CA 1
ATOM 1438 C C . ASP A 1 174 ? -12.370 0.251 -2.318 1.00 98.12 174 ASP A C 1
ATOM 1440 O O . ASP A 1 174 ? -11.192 0.110 -1.978 1.00 98.12 174 ASP A O 1
ATOM 1444 N N . TRP A 1 175 ? -12.826 -0.169 -3.492 1.00 98.38 175 TRP A N 1
ATOM 1445 C CA . TRP A 1 175 ? -12.007 -0.895 -4.453 1.00 98.38 175 TRP A CA 1
ATOM 1446 C C . TRP A 1 175 ? -10.836 -0.080 -5.000 1.00 98.38 175 TRP A C 1
ATOM 1448 O O . TRP A 1 175 ? -9.818 -0.661 -5.378 1.00 98.38 175 TRP A O 1
ATOM 1458 N N . SER A 1 176 ? -10.922 1.253 -4.993 1.00 97.56 176 SER A N 1
ATOM 1459 C CA . SER A 1 176 ? -9.795 2.110 -5.365 1.00 97.56 176 SER A CA 1
ATOM 1460 C C . SER A 1 176 ? -8.659 1.963 -4.353 1.00 97.56 176 SER A C 1
ATOM 1462 O O . SER A 1 176 ? -7.511 1.750 -4.748 1.00 97.56 176 SER A O 1
ATOM 1464 N N . SER A 1 177 ? -8.996 1.996 -3.062 1.00 97.25 177 SER A N 1
ATOM 1465 C CA . SER A 1 177 ? -8.050 1.807 -1.958 1.00 97.25 177 SER A CA 1
ATOM 1466 C C . SER A 1 177 ? -7.539 0.365 -1.876 1.00 97.25 177 SER A C 1
ATOM 1468 O O . SER A 1 177 ? -6.332 0.161 -1.768 1.00 97.25 177 SER A O 1
ATOM 1470 N N . LEU A 1 178 ? -8.411 -0.641 -2.042 1.00 98.12 178 LEU A N 1
ATOM 1471 C CA . LEU A 1 178 ? -7.988 -2.047 -2.118 1.00 98.12 178 LEU A CA 1
ATOM 1472 C C . LEU A 1 178 ? -6.979 -2.285 -3.252 1.00 98.12 178 LEU A C 1
ATOM 1474 O O . LEU A 1 178 ? -6.020 -3.024 -3.072 1.00 98.12 178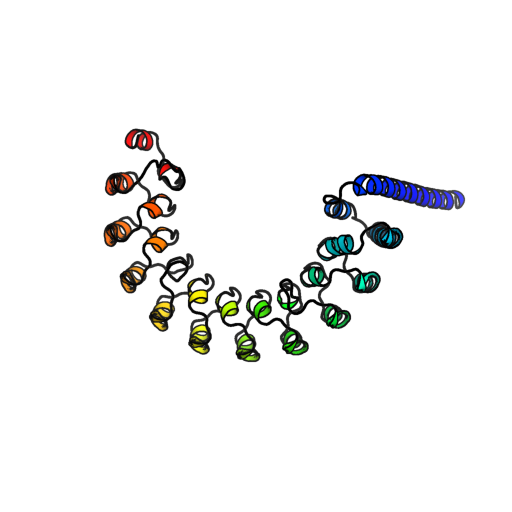 LEU A O 1
ATOM 1478 N N . SER A 1 179 ? -7.152 -1.629 -4.405 1.00 97.12 179 SER A N 1
ATOM 1479 C CA . SER A 1 179 ? -6.252 -1.789 -5.559 1.00 97.12 179 SER A CA 1
ATOM 1480 C C . SER A 1 179 ? -4.805 -1.365 -5.272 1.00 97.12 179 SER A C 1
ATOM 1482 O O . SER A 1 179 ? -3.898 -1.817 -5.965 1.00 97.12 179 SER A O 1
ATOM 1484 N N . LYS A 1 180 ? -4.573 -0.510 -4.266 1.00 94.56 180 LYS A N 1
ATOM 1485 C CA . LYS A 1 180 ? -3.230 -0.094 -3.813 1.00 94.56 180 LYS A CA 1
ATOM 1486 C C . LYS A 1 180 ? -2.754 -0.839 -2.567 1.00 94.56 180 LYS A C 1
ATOM 1488 O O . LYS A 1 180 ? -1.670 -0.558 -2.075 1.00 94.56 180 LYS A O 1
ATOM 1493 N N . ASN A 1 181 ? -3.578 -1.717 -2.003 1.00 96.44 181 ASN A N 1
ATOM 1494 C CA . ASN A 1 181 ? -3.272 -2.340 -0.730 1.00 96.44 181 ASN A CA 1
ATOM 1495 C C . ASN A 1 181 ? -2.294 -3.505 -0.927 1.00 96.44 181 ASN A C 1
ATOM 1497 O O . ASN A 1 181 ? -2.615 -4.536 -1.520 1.00 96.44 181 ASN A O 1
ATOM 1501 N N . ASP A 1 182 ? -1.098 -3.328 -0.381 1.00 95.12 182 ASP A N 1
ATOM 1502 C CA . ASP A 1 182 ? 0.005 -4.286 -0.442 1.00 95.12 182 ASP A CA 1
ATOM 1503 C C . ASP A 1 182 ? -0.223 -5.556 0.394 1.00 95.12 182 ASP A C 1
ATOM 1505 O O . ASP A 1 182 ? 0.459 -6.558 0.218 1.00 95.12 182 ASP A O 1
ATOM 1509 N N . SER A 1 183 ? -1.184 -5.527 1.320 1.00 96.75 183 SER A N 1
ATOM 1510 C CA . SER A 1 183 ? -1.460 -6.617 2.267 1.00 96.75 183 SER A CA 1
ATOM 1511 C C . SER A 1 183 ? -2.567 -7.569 1.811 1.00 96.75 183 SER A C 1
ATOM 1513 O O . SER A 1 183 ? -2.911 -8.491 2.552 1.00 96.75 183 SER A O 1
ATOM 1515 N N . LEU A 1 184 ? -3.154 -7.358 0.627 1.00 97.56 184 LEU A N 1
ATOM 1516 C CA . LEU A 1 184 ? -4.145 -8.288 0.086 1.00 97.56 184 LEU A CA 1
ATOM 1517 C C . LEU A 1 184 ? -3.496 -9.613 -0.341 1.00 97.56 184 LEU A C 1
ATOM 1519 O O . LEU A 1 184 ? -2.342 -9.628 -0.773 1.00 97.56 184 LEU A O 1
ATOM 1523 N N . PRO A 1 185 ? -4.239 -10.735 -0.276 1.00 96.69 185 PRO A N 1
ATOM 1524 C CA . PRO A 1 185 ? -3.789 -12.030 -0.775 1.00 96.69 185 PRO A CA 1
ATOM 1525 C C . PRO A 1 185 ? -3.871 -12.056 -2.307 1.00 96.69 185 PRO A C 1
ATOM 1527 O O . PRO A 1 185 ? -4.722 -12.732 -2.886 1.00 96.69 185 PRO A O 1
ATOM 1530 N N . TRP A 1 186 ? -3.032 -11.258 -2.96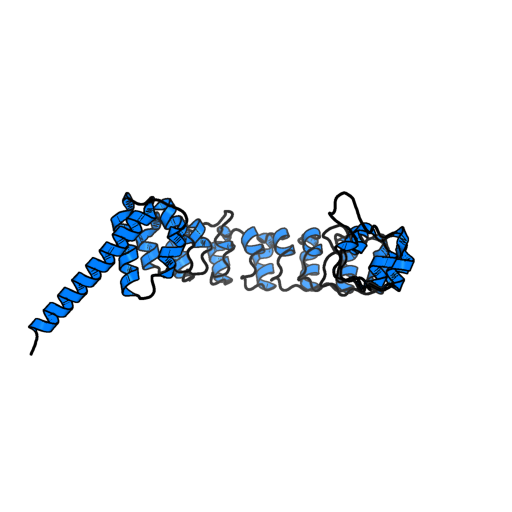6 1.00 95.44 186 TRP A N 1
ATOM 1531 C CA . TRP A 1 186 ? -3.051 -11.105 -4.413 1.00 95.44 186 TRP A CA 1
ATOM 1532 C C . TRP A 1 186 ? -2.829 -12.439 -5.125 1.00 95.44 186 TRP A C 1
ATOM 1534 O O . TRP A 1 186 ? -1.862 -13.156 -4.872 1.00 95.44 186 TRP A O 1
ATOM 1544 N N . SER A 1 187 ? -3.729 -12.747 -6.054 1.00 93.88 187 SER A N 1
ATOM 1545 C CA . SER A 1 187 ? -3.632 -13.881 -6.967 1.00 93.88 187 SER A CA 1
ATOM 1546 C C . SER A 1 187 ? -4.311 -13.521 -8.287 1.00 93.88 187 SER A C 1
ATOM 1548 O O . SER A 1 187 ? -5.126 -12.593 -8.339 1.00 93.88 187 SER A O 1
ATOM 1550 N N . ILE A 1 188 ? -3.994 -14.251 -9.358 1.00 92.38 188 ILE A N 1
ATOM 1551 C CA . ILE A 1 188 ? -4.645 -14.042 -10.658 1.00 92.38 188 ILE A CA 1
ATOM 1552 C C . ILE A 1 188 ? -6.153 -14.292 -10.527 1.00 92.38 188 ILE A C 1
ATOM 1554 O O . ILE A 1 188 ? -6.946 -13.510 -11.040 1.00 92.38 188 ILE A O 1
ATOM 1558 N N . GLU A 1 189 ? -6.560 -15.310 -9.766 1.00 94.94 189 GLU A N 1
ATOM 1559 C CA . GLU A 1 189 ? -7.964 -15.652 -9.526 1.00 94.94 189 GLU A CA 1
ATOM 1560 C C . GLU A 1 189 ? -8.712 -14.543 -8.780 1.00 94.94 189 GLU A C 1
ATOM 1562 O O . GLU A 1 189 ? -9.860 -14.253 -9.114 1.00 94.94 189 GLU A O 1
ATOM 1567 N N . LEU A 1 190 ? -8.081 -13.895 -7.790 1.00 96.38 190 LEU A N 1
ATOM 1568 C CA . LEU A 1 190 ? -8.678 -12.757 -7.084 1.00 96.38 190 LEU A CA 1
ATOM 1569 C C . LEU A 1 190 ? -8.875 -11.559 -8.028 1.00 96.38 190 LEU A C 1
ATOM 1571 O O . LEU A 1 190 ? -9.919 -10.901 -7.989 1.00 96.38 190 LEU A O 1
ATOM 1575 N N . ILE A 1 191 ? -7.884 -11.283 -8.880 1.00 96.19 191 ILE A N 1
ATOM 1576 C CA . ILE A 1 191 ? -7.960 -10.201 -9.868 1.00 96.19 191 ILE A CA 1
ATOM 1577 C C . ILE A 1 191 ? -9.079 -10.490 -10.874 1.00 96.19 191 ILE A C 1
ATOM 1579 O O . ILE A 1 191 ? -9.951 -9.649 -11.082 1.00 96.19 191 ILE A O 1
ATOM 1583 N N . GLU A 1 192 ? -9.097 -11.700 -11.431 1.00 95.50 192 GLU A N 1
ATOM 1584 C CA . GLU A 1 192 ? -10.069 -12.152 -12.428 1.00 95.50 192 GLU A CA 1
ATOM 1585 C C . GLU A 1 192 ? -11.501 -12.149 -11.885 1.00 95.50 192 GLU A C 1
ATOM 1587 O O . GLU A 1 192 ? -12.422 -11.665 -12.541 1.00 95.50 192 GLU A O 1
ATOM 1592 N N . LYS A 1 193 ? -11.696 -12.618 -10.648 1.00 97.00 193 LYS A N 1
ATOM 1593 C CA . LYS A 1 193 ? -13.019 -12.691 -10.020 1.00 97.00 193 LYS A CA 1
ATOM 1594 C C . LYS A 1 193 ? -13.690 -11.323 -9.869 1.00 97.00 193 LYS A C 1
ATOM 1596 O O . LYS A 1 193 ? -14.914 -11.237 -9.955 1.00 97.00 193 LYS A O 1
ATOM 1601 N N . TYR A 1 194 ? -12.909 -10.266 -9.645 1.00 97.50 194 TYR A N 1
ATOM 1602 C CA . TYR A 1 194 ? -13.412 -8.904 -9.414 1.00 97.50 194 TYR A CA 1
ATOM 1603 C C . TYR A 1 194 ? -12.901 -7.894 -10.438 1.00 97.50 194 TYR A C 1
ATOM 1605 O O . TYR A 1 194 ? -12.773 -6.705 -10.145 1.00 97.50 194 TYR A O 1
ATOM 1613 N N . ILE A 1 195 ? -12.658 -8.374 -11.654 1.00 96.69 195 ILE A N 1
ATOM 1614 C CA . ILE A 1 195 ? -12.054 -7.642 -12.767 1.00 96.69 195 ILE A CA 1
ATOM 1615 C C . ILE A 1 195 ? -12.648 -6.243 -13.002 1.00 96.69 195 ILE A C 1
ATOM 1617 O O . ILE A 1 195 ? -11.909 -5.298 -13.279 1.00 96.69 195 ILE A O 1
ATOM 1621 N N . ASP A 1 196 ? -13.965 -6.089 -12.851 1.00 97.06 196 ASP A N 1
ATOM 1622 C CA . ASP A 1 196 ? -14.679 -4.831 -13.108 1.00 97.06 196 ASP A CA 1
ATOM 1623 C C . ASP A 1 196 ? -14.772 -3.909 -11.887 1.00 97.06 196 ASP A C 1
ATOM 1625 O O . ASP A 1 196 ? -15.187 -2.757 -12.012 1.00 97.06 196 ASP A O 1
ATOM 1629 N N . LYS A 1 197 ? -14.410 -4.397 -10.697 1.00 98.06 197 LYS A N 1
ATOM 1630 C CA . LYS A 1 197 ? -14.401 -3.588 -9.474 1.00 98.06 197 LYS A CA 1
ATOM 1631 C C . LYS A 1 197 ? -13.039 -2.939 -9.236 1.00 98.06 197 LYS A C 1
ATOM 1633 O O . LYS A 1 197 ? -12.981 -1.851 -8.670 1.00 98.06 197 LYS A O 1
ATOM 1638 N N . TRP A 1 198 ? -11.955 -3.582 -9.666 1.00 97.81 198 TRP A N 1
ATOM 1639 C CA . TRP A 1 198 ? -10.608 -3.057 -9.478 1.00 97.81 198 TRP A CA 1
ATOM 1640 C C . TRP A 1 198 ? -10.382 -1.718 -10.188 1.00 97.81 198 TRP A C 1
ATOM 1642 O O . TRP A 1 198 ? -10.784 -1.511 -11.334 1.00 97.81 198 TRP A O 1
ATOM 1652 N N . ASN A 1 199 ? -9.659 -0.818 -9.521 1.00 97.25 199 ASN A N 1
ATOM 1653 C CA . ASN A 1 199 ? -9.110 0.369 -10.155 1.00 97.25 199 ASN A CA 1
ATOM 1654 C C . ASN A 1 199 ? -7.787 -0.012 -10.828 1.00 97.25 199 ASN A C 1
ATOM 1656 O O . ASN A 1 199 ? -6.750 -0.137 -10.177 1.00 97.25 199 ASN A O 1
ATOM 1660 N N . TRP A 1 200 ? -7.827 -0.172 -12.146 1.00 95.00 200 TRP A N 1
ATOM 1661 C CA . TRP A 1 200 ? -6.683 -0.648 -12.917 1.00 95.00 200 TRP A CA 1
ATOM 1662 C C . TRP A 1 200 ? -5.504 0.317 -12.954 1.00 95.00 200 TRP A C 1
ATOM 1664 O O . TRP A 1 200 ? -4.363 -0.137 -12.991 1.00 95.00 200 TRP A O 1
ATOM 1674 N N . SER A 1 201 ? -5.734 1.629 -12.851 1.00 92.56 201 SER A N 1
ATOM 1675 C CA . SER A 1 201 ? -4.630 2.585 -12.707 1.00 92.56 201 SER A CA 1
ATOM 1676 C C . SER A 1 201 ? -3.870 2.342 -11.404 1.00 92.56 201 SER A C 1
ATOM 1678 O O . SER A 1 201 ? -2.644 2.348 -11.395 1.00 92.56 201 SER A O 1
ATOM 1680 N N . ASN A 1 202 ? -4.593 2.085 -10.315 1.00 93.88 202 ASN A N 1
ATOM 1681 C CA . ASN A 1 202 ? -4.001 1.802 -9.012 1.00 93.88 202 ASN A CA 1
ATOM 1682 C C . ASN A 1 202 ? -3.321 0.428 -8.972 1.00 93.88 202 ASN A C 1
ATOM 1684 O O . ASN A 1 202 ? -2.215 0.327 -8.446 1.00 93.88 202 ASN A O 1
ATOM 1688 N N . LEU A 1 203 ? -3.940 -0.603 -9.563 1.00 93.12 203 LEU A N 1
ATOM 1689 C CA . LEU A 1 203 ? -3.315 -1.922 -9.713 1.00 93.12 203 LEU A CA 1
ATOM 1690 C C . LEU A 1 203 ? -2.017 -1.832 -10.521 1.00 93.12 203 LEU A C 1
ATOM 1692 O O . LEU A 1 203 ? -1.020 -2.437 -10.150 1.00 93.12 203 LEU A O 1
ATOM 1696 N N . SER A 1 204 ? -2.000 -1.055 -11.607 1.00 91.38 204 SER A N 1
ATOM 1697 C CA . SER A 1 204 ? -0.814 -0.910 -12.467 1.00 91.38 204 SER A CA 1
ATOM 1698 C C . SER A 1 204 ? 0.402 -0.379 -11.702 1.00 91.38 204 SER A C 1
ATOM 1700 O O . SER A 1 204 ? 1.525 -0.805 -11.976 1.00 91.38 204 SER A O 1
ATOM 1702 N N . SER A 1 205 ? 0.155 0.497 -10.721 1.00 88.50 205 SER A N 1
ATOM 1703 C CA . SER A 1 205 ? 1.158 1.072 -9.816 1.00 88.50 205 SER A CA 1
ATOM 1704 C C . SER A 1 205 ? 1.445 0.235 -8.560 1.00 88.50 205 SER A C 1
ATOM 1706 O O . SER A 1 205 ? 2.271 0.629 -7.744 1.00 88.50 205 SER A O 1
ATOM 1708 N N . ASN A 1 206 ? 0.742 -0.880 -8.343 1.00 90.31 206 ASN A N 1
ATOM 1709 C CA . ASN A 1 206 ? 0.865 -1.665 -7.116 1.00 90.31 206 ASN A CA 1
ATOM 1710 C C . ASN A 1 206 ? 2.054 -2.636 -7.208 1.00 90.31 206 ASN A C 1
ATOM 1712 O O . ASN A 1 206 ? 2.073 -3.557 -8.028 1.00 90.31 206 ASN A O 1
ATOM 1716 N N . HIS A 1 207 ? 3.043 -2.426 -6.338 1.00 86.69 207 HIS A N 1
ATOM 1717 C CA . HIS A 1 207 ? 4.296 -3.182 -6.316 1.00 86.69 207 HIS A CA 1
ATOM 1718 C C . HIS A 1 207 ? 4.171 -4.592 -5.724 1.00 86.69 207 HIS A C 1
ATOM 1720 O O . HIS A 1 207 ? 5.054 -5.423 -5.945 1.00 86.69 207 HIS A O 1
ATOM 1726 N N . SER A 1 208 ? 3.075 -4.876 -5.021 1.00 88.94 208 SER A N 1
ATOM 1727 C CA . SER A 1 208 ? 2.824 -6.150 -4.342 1.00 88.94 208 SER A CA 1
ATOM 1728 C C . SER A 1 208 ? 2.061 -7.158 -5.202 1.00 88.94 208 SER A C 1
ATOM 1730 O O . SER A 1 208 ? 1.839 -8.291 -4.771 1.00 88.94 208 SER A O 1
ATOM 1732 N N . LEU A 1 209 ? 1.643 -6.776 -6.414 1.00 88.38 209 LEU A N 1
ATOM 1733 C CA . LEU A 1 209 ? 0.994 -7.706 -7.331 1.00 88.38 209 LEU A CA 1
ATOM 1734 C C . LEU A 1 209 ? 1.987 -8.774 -7.809 1.00 88.38 209 LEU A C 1
ATOM 1736 O O . LEU A 1 209 ? 3.097 -8.427 -8.218 1.00 88.38 209 LEU A O 1
ATOM 1740 N N . PRO A 1 210 ? 1.582 -10.056 -7.867 1.00 83.69 210 PRO A N 1
ATOM 1741 C CA . PRO A 1 210 ? 2.367 -11.120 -8.477 1.00 83.69 210 PRO A CA 1
ATOM 1742 C C . PRO A 1 210 ? 2.275 -11.008 -10.005 1.00 83.69 210 PRO A C 1
ATOM 1744 O O . PRO A 1 210 ? 1.674 -11.846 -10.678 1.00 83.69 210 PRO A O 1
ATOM 1747 N N . LEU A 1 211 ? 2.816 -9.922 -10.558 1.00 78.88 211 LEU A N 1
ATOM 1748 C CA . LEU A 1 211 ? 2.807 -9.675 -11.991 1.00 78.88 211 LEU A CA 1
ATOM 1749 C C . LEU A 1 211 ? 3.592 -10.767 -12.709 1.00 78.88 211 LEU A C 1
ATOM 1751 O O . LEU A 1 211 ? 4.792 -10.936 -12.514 1.00 78.88 211 LEU A O 1
ATOM 1755 N N . SER A 1 212 ? 2.891 -11.492 -13.569 1.00 82.56 212 SER A N 1
ATOM 1756 C CA . SER A 1 212 ? 3.445 -12.468 -14.496 1.00 82.56 212 SER A CA 1
ATOM 1757 C C . SER A 1 212 ? 3.116 -12.052 -15.927 1.00 82.56 212 SER A C 1
ATOM 1759 O O . SER A 1 212 ? 2.201 -11.257 -16.158 1.00 82.56 212 SER A O 1
ATOM 1761 N N . ILE A 1 213 ? 3.840 -12.611 -16.900 1.00 82.44 213 ILE A N 1
ATOM 1762 C CA . ILE A 1 213 ? 3.497 -12.449 -18.319 1.00 82.44 213 ILE A CA 1
ATOM 1763 C C . ILE A 1 213 ? 2.039 -12.877 -18.543 1.00 82.44 213 ILE A C 1
ATOM 1765 O O . ILE A 1 213 ? 1.276 -12.127 -19.134 1.00 82.44 213 ILE A O 1
ATOM 1769 N N . GLU A 1 214 ? 1.621 -14.008 -17.967 1.00 86.31 214 GLU A N 1
ATOM 1770 C CA . GLU A 1 214 ? 0.235 -14.495 -18.020 1.00 86.31 214 GLU A CA 1
ATOM 1771 C C . GLU A 1 214 ? -0.781 -13.453 -17.522 1.00 86.31 214 GLU A C 1
ATOM 1773 O O . GLU A 1 214 ? -1.797 -13.222 -18.176 1.00 86.31 214 GLU A O 1
ATOM 1778 N N . LEU A 1 215 ? -0.512 -12.800 -16.386 1.00 88.06 215 LEU A N 1
ATOM 1779 C CA . LEU A 1 215 ? -1.407 -11.789 -15.824 1.00 88.06 215 LEU A CA 1
ATOM 1780 C C . LEU A 1 215 ? -1.468 -10.524 -16.701 1.00 88.06 215 LEU A C 1
ATOM 1782 O O . LEU A 1 215 ? -2.539 -9.936 -16.872 1.00 88.06 215 LEU A O 1
ATOM 1786 N N . LEU A 1 216 ? -0.332 -10.113 -17.272 1.00 88.25 216 LEU A N 1
ATOM 1787 C CA . LEU A 1 216 ? -0.269 -8.988 -18.208 1.00 88.25 216 LEU A CA 1
ATOM 1788 C C . LEU A 1 216 ? -1.043 -9.284 -19.493 1.00 88.25 216 LEU A C 1
ATOM 1790 O O . LEU A 1 216 ? -1.813 -8.443 -19.938 1.00 88.25 216 LEU A O 1
ATOM 1794 N N . GLU A 1 217 ? -0.879 -10.481 -20.052 1.00 88.38 217 GLU A N 1
ATOM 1795 C CA . GLU A 1 217 ? -1.569 -10.926 -21.265 1.00 88.38 217 GLU A CA 1
ATOM 1796 C C . GLU A 1 217 ? -3.076 -11.048 -21.074 1.00 88.38 217 GLU A C 1
ATOM 1798 O O . GLU A 1 217 ? -3.850 -10.616 -21.926 1.00 88.38 217 GLU A O 1
ATOM 1803 N N . ARG A 1 218 ? -3.509 -11.622 -19.948 1.00 90.25 218 ARG A N 1
ATOM 1804 C CA . ARG A 1 218 ? -4.931 -11.861 -19.688 1.00 90.25 218 ARG A CA 1
ATOM 1805 C C . ARG A 1 218 ? -5.741 -10.568 -19.599 1.00 90.25 218 ARG A C 1
ATOM 1807 O O . ARG A 1 218 ? -6.916 -10.574 -19.953 1.00 90.25 218 ARG A O 1
ATOM 1814 N N . PHE A 1 219 ? -5.122 -9.483 -19.135 1.00 92.50 219 PHE A N 1
ATOM 1815 C CA . PHE A 1 219 ? -5.776 -8.189 -18.897 1.00 92.50 219 PHE A CA 1
ATOM 1816 C C . PHE A 1 219 ? -5.076 -7.034 -19.618 1.00 92.50 219 PHE A C 1
ATOM 1818 O O . PHE A 1 219 ? -5.046 -5.900 -19.138 1.00 92.50 219 PHE A O 1
ATOM 1825 N N . GLU A 1 220 ? -4.488 -7.338 -20.770 1.00 90.81 220 GLU A N 1
ATOM 1826 C CA . GLU A 1 220 ? -3.638 -6.447 -21.556 1.00 90.81 220 GLU A CA 1
ATOM 1827 C C . GLU A 1 220 ? -4.275 -5.071 -21.847 1.00 90.81 220 GLU A C 1
ATOM 1829 O O . GLU A 1 220 ? -3.580 -4.051 -21.894 1.00 90.81 220 GLU A O 1
ATOM 1834 N N . ASP A 1 221 ? -5.588 -5.040 -22.065 1.00 92.38 221 ASP A N 1
ATOM 1835 C CA . ASP A 1 221 ? -6.375 -3.851 -22.400 1.00 92.38 221 ASP A CA 1
ATOM 1836 C C . ASP A 1 221 ? -6.725 -2.977 -21.188 1.00 92.38 221 ASP A C 1
ATOM 1838 O O . ASP A 1 221 ? -7.136 -1.830 -21.359 1.00 92.38 221 ASP A O 1
ATOM 1842 N N . LYS A 1 222 ? -6.563 -3.504 -19.970 1.00 94.06 222 LYS A N 1
ATOM 1843 C CA . LYS A 1 222 ? -6.933 -2.812 -18.731 1.00 94.06 222 LYS A CA 1
ATOM 1844 C C . LYS A 1 222 ? -5.748 -2.160 -18.033 1.00 94.06 222 LYS A C 1
ATOM 1846 O O . LYS A 1 222 ? -5.939 -1.179 -17.316 1.00 94.06 222 LYS A O 1
ATOM 1851 N N . TRP A 1 223 ? -4.540 -2.689 -18.218 1.00 92.06 223 TRP A N 1
ATOM 1852 C CA . TRP A 1 223 ? -3.334 -2.110 -17.631 1.00 92.06 223 TRP A CA 1
ATOM 1853 C C . TRP A 1 223 ? -3.116 -0.670 -18.109 1.00 92.06 223 TRP A C 1
ATOM 1855 O O . TRP A 1 223 ? -3.289 -0.353 -19.284 1.00 92.06 223 TRP A O 1
ATOM 1865 N N . ASN A 1 224 ? -2.716 0.200 -17.184 1.00 90.75 224 ASN A N 1
ATOM 1866 C CA . ASN A 1 224 ? -2.209 1.523 -17.514 1.00 90.75 224 ASN A CA 1
ATOM 1867 C C . ASN A 1 224 ? -0.731 1.376 -17.890 1.00 90.75 224 ASN A C 1
ATOM 1869 O O . ASN A 1 224 ? 0.060 0.974 -17.040 1.00 90.75 224 ASN A O 1
ATOM 1873 N N . TRP A 1 225 ? -0.375 1.683 -19.136 1.00 87.62 225 TRP A N 1
ATOM 1874 C CA . TRP A 1 225 ? 0.988 1.560 -19.667 1.00 87.62 225 TRP A CA 1
ATOM 1875 C C . TRP A 1 225 ? 1.797 2.868 -19.603 1.00 87.62 225 TRP A C 1
ATOM 1877 O O . TRP A 1 225 ? 3.002 2.840 -19.855 1.00 87.62 225 TRP A O 1
ATOM 1887 N N . ASP A 1 226 ? 1.151 3.970 -19.211 1.00 83.56 226 ASP A N 1
ATOM 1888 C CA . ASP A 1 226 ? 1.735 5.311 -19.125 1.00 83.56 226 ASP A CA 1
ATOM 1889 C C . ASP A 1 226 ? 2.541 5.515 -17.823 1.00 83.56 226 ASP A C 1
ATOM 1891 O O . ASP A 1 226 ? 2.715 4.605 -16.998 1.00 83.56 226 ASP A O 1
ATOM 1895 N N . ALA A 1 227 ? 3.006 6.749 -17.608 1.00 67.62 227 ALA A N 1
ATOM 1896 C CA . ALA A 1 227 ? 3.696 7.192 -16.402 1.00 67.62 227 ALA A CA 1
ATOM 1897 C C . ALA A 1 227 ? 2.979 6.807 -15.095 1.00 67.62 227 ALA A C 1
ATOM 1899 O O . ALA A 1 227 ? 1.827 7.167 -14.845 1.00 67.62 227 ALA A O 1
ATOM 1900 N N . GLY A 1 228 ? 3.694 6.073 -14.235 1.00 71.00 228 GLY A N 1
ATOM 1901 C CA . GLY A 1 228 ? 3.175 5.533 -12.970 1.00 71.00 228 GLY A CA 1
ATOM 1902 C C . GLY A 1 228 ? 2.418 4.208 -13.104 1.00 71.00 228 GLY A C 1
ATOM 1903 O O . GLY A 1 228 ? 1.967 3.663 -12.100 1.00 71.00 228 GLY A O 1
ATOM 1904 N N . GLY A 1 229 ? 2.272 3.689 -14.322 1.00 82.12 229 GLY A N 1
ATOM 1905 C CA . GLY A 1 229 ? 1.615 2.428 -14.609 1.00 82.12 229 GLY A CA 1
ATOM 1906 C C . GLY A 1 229 ? 2.583 1.250 -14.662 1.00 82.12 229 GLY A C 1
ATOM 1907 O O . GLY A 1 229 ? 3.533 1.129 -13.881 1.00 82.12 229 GLY A O 1
ATOM 1908 N N . VAL A 1 230 ? 2.348 0.358 -15.624 1.00 79.88 230 VAL A N 1
ATOM 1909 C CA . VAL A 1 230 ? 3.072 -0.898 -15.714 1.00 79.88 230 VAL A CA 1
ATOM 1910 C C . VAL A 1 230 ? 4.533 -0.773 -16.162 1.00 79.88 230 VAL A C 1
ATOM 1912 O O . VAL A 1 230 ? 5.271 -1.746 -16.121 1.00 79.88 230 VAL A O 1
ATOM 1915 N N . GLY A 1 231 ? 5.001 0.406 -16.560 1.00 71.75 231 GLY A N 1
ATOM 1916 C CA . GLY A 1 231 ? 6.400 0.609 -16.947 1.00 71.75 231 GLY A CA 1
ATOM 1917 C C . GLY A 1 231 ? 7.374 0.774 -15.774 1.00 71.75 231 GLY A C 1
ATOM 1918 O O . GLY A 1 231 ? 8.545 0.448 -15.920 1.00 71.75 231 GLY A O 1
ATOM 1919 N N . LEU A 1 232 ? 6.924 1.257 -14.607 1.00 68.00 232 LEU A N 1
ATOM 1920 C CA . LEU A 1 232 ? 7.818 1.690 -13.511 1.00 68.00 232 LEU A CA 1
ATOM 1921 C C . LEU A 1 232 ? 7.932 0.712 -12.342 1.00 68.00 232 LEU A C 1
ATOM 1923 O O . LEU A 1 232 ? 8.727 0.929 -11.434 1.00 68.00 232 LEU A O 1
ATOM 1927 N N . ASN A 1 233 ? 7.133 -0.352 -12.316 1.00 71.38 233 ASN A N 1
ATOM 1928 C CA . ASN A 1 233 ? 7.191 -1.264 -11.180 1.00 71.38 233 ASN A CA 1
ATOM 1929 C C . ASN A 1 233 ? 8.447 -2.163 -11.261 1.00 71.38 233 ASN A C 1
ATOM 1931 O O . ASN A 1 233 ? 8.594 -2.984 -12.162 1.00 71.38 233 ASN A O 1
ATOM 1935 N N . GLU A 1 234 ? 9.345 -1.965 -10.298 1.00 68.44 234 GLU A N 1
ATOM 1936 C CA . GLU A 1 234 ? 10.646 -2.623 -10.152 1.00 68.44 234 GLU A CA 1
ATOM 1937 C C . GLU A 1 234 ? 10.553 -4.120 -9.796 1.00 68.44 234 GLU A C 1
ATOM 1939 O O . GLU A 1 234 ? 11.471 -4.881 -10.082 1.00 68.44 234 GLU A O 1
ATOM 1944 N N . SER A 1 235 ? 9.424 -4.594 -9.252 1.00 64.38 235 SER A N 1
ATOM 1945 C CA . SER A 1 235 ? 9.222 -6.007 -8.880 1.00 64.38 235 SER A CA 1
ATOM 1946 C C . SER A 1 235 ? 8.832 -6.922 -10.054 1.00 64.38 235 SER A C 1
ATOM 1948 O O . SER A 1 235 ? 8.424 -8.068 -9.854 1.00 64.38 235 SER A O 1
ATOM 1950 N N . ARG A 1 236 ? 8.937 -6.434 -11.296 1.00 71.56 236 ARG A N 1
ATOM 1951 C CA . ARG A 1 236 ? 8.484 -7.141 -12.503 1.00 71.56 236 ARG A CA 1
ATOM 1952 C C . ARG A 1 236 ? 9.463 -8.216 -12.974 1.00 71.56 236 ARG A C 1
ATOM 1954 O O . ARG A 1 236 ? 10.673 -8.002 -12.934 1.00 71.56 236 ARG A O 1
ATOM 1961 N N . PRO A 1 237 ? 8.962 -9.324 -13.554 1.00 70.06 237 PRO A N 1
ATOM 1962 C CA . PRO A 1 237 ? 9.790 -10.314 -14.231 1.00 70.06 237 PRO A CA 1
ATOM 1963 C C . PRO A 1 237 ? 10.173 -9.797 -15.622 1.00 70.06 237 PRO A C 1
ATOM 1965 O O . PRO A 1 237 ? 9.699 -10.306 -16.640 1.00 70.06 237 PRO A O 1
ATOM 1968 N N . TRP A 1 238 ? 10.976 -8.735 -15.676 1.00 78.38 238 TRP A N 1
ATOM 1969 C CA . TRP A 1 238 ? 11.402 -8.181 -16.948 1.00 78.38 238 TRP A CA 1
ATOM 1970 C C . TRP A 1 238 ? 12.145 -9.234 -17.773 1.00 78.38 238 TRP A C 1
ATOM 1972 O O . TRP A 1 238 ? 13.100 -9.862 -17.319 1.00 78.38 238 TRP A O 1
ATOM 1982 N N . SER A 1 239 ? 11.698 -9.406 -19.012 1.00 78.44 239 SER A N 1
ATOM 1983 C CA . SER A 1 239 ? 12.352 -10.226 -20.021 1.00 78.44 239 SER A CA 1
ATOM 1984 C C . SER A 1 239 ? 12.348 -9.477 -21.346 1.00 78.44 239 SER A C 1
ATOM 1986 O O . SER A 1 239 ? 11.475 -8.641 -21.595 1.00 78.44 239 SER A O 1
ATOM 1988 N N . ILE A 1 240 ? 13.314 -9.792 -22.209 1.00 76.56 240 ILE A N 1
ATOM 1989 C CA . ILE A 1 240 ? 13.362 -9.245 -23.570 1.00 76.56 240 ILE A CA 1
ATOM 1990 C C . ILE A 1 240 ? 12.061 -9.582 -24.320 1.00 76.56 240 ILE A C 1
ATOM 1992 O O . ILE A 1 240 ? 11.506 -8.721 -24.989 1.00 76.56 240 ILE A O 1
ATOM 1996 N N . GLU A 1 241 ? 11.511 -10.786 -24.133 1.00 79.12 241 GLU A N 1
ATOM 1997 C CA . GLU A 1 241 ? 10.240 -11.201 -24.746 1.00 79.12 241 GLU A CA 1
ATOM 1998 C C . GLU A 1 241 ? 9.056 -10.320 -24.316 1.00 79.12 241 GLU A C 1
ATOM 2000 O O . GLU A 1 241 ? 8.268 -9.885 -25.156 1.00 79.12 241 GLU A O 1
ATOM 2005 N N . LEU A 1 242 ? 8.932 -10.024 -23.014 1.00 81.25 242 LEU A N 1
ATOM 2006 C CA . LEU A 1 242 ? 7.876 -9.150 -22.491 1.00 81.25 242 LEU A CA 1
ATOM 2007 C C . LEU A 1 242 ? 8.008 -7.734 -23.058 1.00 81.25 242 LEU A C 1
ATOM 2009 O O . LEU A 1 242 ? 7.018 -7.098 -23.424 1.00 81.25 242 LEU A O 1
ATOM 2013 N N . PHE A 1 243 ? 9.246 -7.256 -23.107 1.00 78.44 243 PHE A N 1
ATOM 2014 C CA . PHE A 1 243 ? 9.586 -5.939 -23.601 1.00 78.44 243 PHE A CA 1
ATOM 2015 C C . PHE A 1 243 ? 9.207 -5.777 -25.078 1.00 78.44 243 PHE A C 1
ATOM 2017 O O . PHE A 1 243 ? 8.466 -4.859 -25.424 1.00 78.44 243 PHE A O 1
ATOM 2024 N N . GLU A 1 244 ? 9.641 -6.719 -25.918 1.00 83.38 244 GLU A N 1
ATOM 2025 C CA . GLU A 1 244 ? 9.342 -6.772 -27.352 1.00 83.38 244 GLU A CA 1
ATOM 2026 C C . GLU A 1 244 ? 7.843 -6.889 -27.623 1.00 83.38 244 GLU A C 1
ATOM 2028 O O . GLU A 1 244 ? 7.309 -6.220 -28.508 1.00 83.38 244 GLU A O 1
ATOM 2033 N N . LYS A 1 245 ? 7.135 -7.714 -26.846 1.00 85.62 245 LYS A N 1
ATOM 2034 C CA . LYS A 1 245 ? 5.703 -7.938 -27.049 1.00 85.62 245 LYS A CA 1
ATOM 2035 C C . LYS A 1 245 ? 4.887 -6.649 -26.930 1.00 85.62 245 LYS A C 1
ATOM 2037 O O . LYS A 1 245 ? 3.961 -6.433 -27.712 1.00 85.62 245 LYS A O 1
ATOM 2042 N N . TYR A 1 246 ? 5.223 -5.806 -25.958 1.00 87.44 246 TYR A N 1
ATOM 2043 C CA . TYR A 1 246 ? 4.479 -4.584 -25.641 1.00 87.44 246 TYR A CA 1
ATOM 2044 C C . TYR A 1 246 ? 5.198 -3.304 -26.070 1.00 87.44 246 TYR A C 1
ATOM 2046 O O . TYR A 1 246 ? 4.857 -2.218 -25.611 1.00 87.44 246 TYR A O 1
ATOM 2054 N N . GLU A 1 247 ? 6.140 -3.417 -27.004 1.00 88.25 247 GLU A N 1
ATOM 2055 C CA . GLU A 1 247 ? 7.000 -2.336 -27.492 1.00 88.25 247 GLU A CA 1
ATOM 2056 C C . GLU A 1 247 ? 6.257 -1.020 -27.799 1.00 88.25 247 GLU A C 1
ATOM 2058 O O . GLU A 1 247 ? 6.735 0.068 -27.480 1.00 88.25 247 GLU A O 1
ATOM 2063 N N . ASN A 1 248 ? 5.076 -1.111 -28.417 1.00 88.94 248 ASN A N 1
ATOM 2064 C CA . ASN A 1 248 ? 4.283 0.055 -28.826 1.00 88.94 248 ASN A CA 1
ATOM 2065 C C . ASN A 1 248 ? 3.359 0.601 -27.729 1.00 88.94 248 ASN A C 1
ATOM 2067 O O . ASN A 1 248 ? 2.685 1.603 -27.953 1.00 88.94 248 ASN A O 1
ATOM 2071 N N . LYS A 1 249 ? 3.273 -0.078 -26.584 1.00 88.19 249 LYS A N 1
ATOM 2072 C CA . LYS A 1 249 ? 2.459 0.343 -25.439 1.00 88.19 249 LYS A CA 1
ATOM 2073 C C . LYS A 1 249 ? 3.277 1.040 -24.371 1.00 88.19 249 LYS A C 1
ATOM 2075 O O . LYS A 1 249 ? 2.714 1.803 -23.599 1.00 88.19 249 LYS A O 1
ATOM 2080 N N . TRP A 1 250 ? 4.572 0.759 -24.307 1.00 88.19 250 TRP A N 1
ATOM 2081 C CA . TRP A 1 250 ? 5.422 1.335 -23.285 1.00 88.19 250 TRP A CA 1
ATOM 2082 C C . TRP A 1 250 ? 5.577 2.847 -23.436 1.00 88.19 250 TRP A C 1
ATOM 2084 O O . TRP A 1 250 ? 5.862 3.354 -24.522 1.00 88.19 250 TRP A O 1
ATOM 2094 N N . ASP A 1 251 ? 5.488 3.545 -22.308 1.00 89.31 251 ASP A N 1
ATOM 2095 C CA . ASP A 1 251 ? 6.049 4.880 -22.159 1.00 89.31 251 ASP A CA 1
ATOM 2096 C C . ASP A 1 251 ? 7.576 4.774 -22.013 1.00 89.31 251 ASP A C 1
ATOM 2098 O O . ASP A 1 251 ? 8.109 4.388 -20.968 1.00 89.31 251 ASP A O 1
ATOM 2102 N N . TRP A 1 252 ? 8.287 5.101 -23.090 1.00 89.88 252 TRP A N 1
ATOM 2103 C CA . TRP A 1 252 ? 9.741 4.980 -23.176 1.00 89.88 252 TRP A CA 1
ATOM 2104 C C . TRP A 1 252 ? 10.500 5.978 -22.304 1.00 89.88 252 TRP A C 1
ATOM 2106 O O . TRP A 1 252 ? 11.596 5.661 -21.837 1.00 89.88 252 TRP A O 1
ATOM 2116 N N . CYS A 1 253 ? 9.913 7.143 -22.024 1.00 88.31 253 CYS A N 1
ATOM 2117 C CA . CYS A 1 253 ? 10.481 8.086 -21.065 1.00 88.31 253 CYS A CA 1
ATOM 2118 C C . CYS A 1 253 ? 10.477 7.447 -19.671 1.00 88.31 253 CYS A C 1
ATOM 2120 O O . CYS A 1 253 ? 11.509 7.372 -19.006 1.00 88.31 253 CYS A O 1
ATOM 2122 N N . CYS A 1 254 ? 9.353 6.847 -19.276 1.00 86.12 254 CYS A N 1
ATOM 2123 C CA . CYS A 1 254 ? 9.250 6.151 -17.996 1.00 86.12 254 CYS A CA 1
ATOM 2124 C C . CYS A 1 254 ? 10.146 4.913 -17.911 1.00 86.12 254 CYS A C 1
ATOM 2126 O O . CYS A 1 254 ? 10.792 4.695 -16.888 1.00 86.12 254 CYS A O 1
ATOM 2128 N N . LEU A 1 255 ? 10.235 4.113 -18.975 1.00 88.88 255 LEU A N 1
ATOM 2129 C CA . LEU A 1 255 ? 11.161 2.981 -18.998 1.00 88.88 255 LEU A CA 1
ATOM 2130 C C . LEU A 1 255 ? 12.622 3.425 -18.858 1.00 88.88 255 LEU A C 1
ATOM 2132 O O . LEU A 1 255 ? 13.399 2.732 -18.211 1.00 88.88 255 LEU A O 1
ATOM 2136 N N . SER A 1 256 ? 12.989 4.592 -19.393 1.00 91.12 256 SER A N 1
ATOM 2137 C CA . SER A 1 256 ? 14.347 5.137 -19.258 1.00 91.12 256 SER A CA 1
ATOM 2138 C C . SER A 1 256 ? 14.719 5.427 -17.795 1.00 91.12 256 SER A C 1
ATOM 2140 O O . SER A 1 256 ? 15.887 5.306 -17.429 1.00 91.12 256 SER A O 1
ATOM 2142 N N . PHE A 1 257 ? 13.742 5.741 -16.932 1.00 87.75 257 PHE A N 1
ATOM 2143 C CA . PHE A 1 257 ? 13.942 5.897 -15.482 1.00 87.75 257 PHE A CA 1
ATOM 2144 C C . PHE A 1 257 ? 14.048 4.563 -14.729 1.00 87.75 257 PHE A C 1
ATOM 2146 O O . PHE A 1 257 ? 14.476 4.544 -13.575 1.00 87.75 257 PHE A O 1
ATOM 2153 N N . ASN A 1 258 ? 13.630 3.448 -15.331 1.00 87.31 258 ASN A N 1
ATOM 2154 C CA . ASN A 1 258 ? 13.497 2.184 -14.620 1.00 87.31 258 ASN A CA 1
ATOM 2155 C C . ASN A 1 258 ? 14.873 1.544 -14.364 1.00 87.31 258 ASN A C 1
ATOM 2157 O O . ASN A 1 258 ? 15.631 1.235 -15.284 1.00 87.31 258 ASN A O 1
ATOM 2161 N N . THR A 1 259 ? 15.194 1.320 -13.093 1.00 88.94 259 THR A N 1
ATOM 2162 C CA . THR A 1 259 ? 16.464 0.733 -12.632 1.00 88.94 259 THR A CA 1
ATOM 2163 C C . THR A 1 259 ? 16.455 -0.799 -12.635 1.00 88.94 259 THR A C 1
ATOM 2165 O O . THR A 1 259 ? 17.496 -1.437 -12.539 1.00 88.94 259 THR A O 1
ATOM 2168 N N . SER A 1 260 ? 15.284 -1.417 -12.778 1.00 86.69 260 SER A N 1
ATOM 2169 C CA . SER A 1 260 ? 15.094 -2.871 -12.706 1.00 86.69 260 SER A CA 1
ATOM 2170 C C . SER A 1 260 ? 14.974 -3.549 -14.070 1.00 86.69 260 SER A C 1
ATOM 2172 O O . SER A 1 260 ? 14.789 -4.766 -14.133 1.00 86.69 260 SER A O 1
ATOM 2174 N N . LEU A 1 261 ? 15.062 -2.793 -15.169 1.00 88.12 261 LEU A N 1
ATOM 2175 C CA . LEU A 1 261 ? 15.115 -3.377 -16.508 1.00 88.12 261 LEU A CA 1
ATOM 2176 C C . LEU A 1 261 ? 16.393 -4.215 -16.696 1.00 88.12 261 LEU A C 1
ATOM 2178 O O . LEU A 1 261 ? 17.423 -3.924 -16.084 1.00 88.12 261 LEU A O 1
ATOM 2182 N N . PRO A 1 262 ? 16.363 -5.238 -17.571 1.00 87.88 262 PRO A N 1
ATOM 2183 C CA . PRO A 1 262 ? 17.518 -6.057 -17.912 1.00 87.88 262 PRO A CA 1
ATOM 2184 C C . PRO A 1 262 ? 18.414 -5.280 -18.879 1.00 87.88 262 PRO A C 1
ATOM 2186 O O . PRO A 1 262 ? 18.543 -5.635 -20.051 1.00 87.88 262 PRO A O 1
ATOM 2189 N N . TRP A 1 263 ? 18.976 -4.172 -18.401 1.00 90.19 263 TRP A N 1
ATOM 2190 C CA . TRP A 1 263 ? 19.788 -3.280 -19.207 1.00 90.19 263 TRP A CA 1
ATOM 2191 C C . TRP A 1 263 ? 20.982 -4.022 -19.804 1.00 90.19 263 TRP A C 1
ATOM 2193 O O . TRP A 1 263 ? 21.770 -4.658 -19.105 1.00 90.19 263 TRP A O 1
ATOM 2203 N N . SER A 1 264 ? 21.119 -3.914 -21.121 1.00 91.56 264 SER A N 1
ATOM 2204 C CA . SER A 1 264 ? 22.251 -4.430 -21.879 1.00 91.56 264 SER A CA 1
ATOM 2205 C C . SER A 1 264 ? 22.556 -3.479 -23.033 1.00 91.56 264 SER A C 1
ATOM 2207 O O . SER A 1 264 ? 21.709 -2.670 -23.424 1.00 91.56 264 SER A O 1
ATOM 2209 N N . ILE A 1 265 ? 23.767 -3.568 -23.583 1.00 91.50 265 ILE A N 1
ATOM 2210 C CA . ILE A 1 265 ? 24.142 -2.765 -24.752 1.00 91.50 265 ILE A CA 1
ATOM 2211 C C . ILE A 1 265 ? 23.229 -3.120 -25.935 1.00 91.50 265 ILE A C 1
ATOM 2213 O O . ILE A 1 265 ? 22.752 -2.226 -26.625 1.00 91.50 265 ILE A O 1
ATOM 2217 N N . GLU A 1 266 ? 22.894 -4.400 -26.117 1.00 91.31 266 GLU A N 1
ATOM 2218 C CA . GLU A 1 266 ? 21.983 -4.852 -27.173 1.00 91.31 266 GLU A CA 1
ATOM 2219 C C . GLU A 1 266 ? 20.571 -4.263 -27.021 1.00 91.31 266 GLU A C 1
ATOM 2221 O O . GLU A 1 266 ? 19.953 -3.899 -28.021 1.00 91.31 266 GLU A O 1
ATOM 2226 N N . LEU A 1 267 ? 20.056 -4.141 -25.789 1.00 90.62 267 LEU A N 1
ATOM 2227 C CA . LEU A 1 267 ? 18.751 -3.526 -25.523 1.00 90.62 267 LEU A CA 1
ATOM 2228 C C . LEU A 1 267 ? 18.757 -2.022 -25.841 1.00 90.62 267 LEU A C 1
ATOM 2230 O O . LEU A 1 267 ? 17.799 -1.506 -26.423 1.00 90.62 267 LEU A O 1
ATOM 2234 N N . LEU A 1 268 ? 19.840 -1.326 -25.480 1.00 92.88 268 LEU A N 1
ATOM 2235 C CA . LEU A 1 268 ? 20.026 0.091 -25.797 1.00 92.88 268 LEU A CA 1
ATOM 2236 C C . LEU A 1 268 ? 20.109 0.316 -27.310 1.00 92.88 268 LEU A C 1
ATOM 2238 O O . LEU A 1 268 ? 19.421 1.185 -27.834 1.00 92.88 268 LEU A O 1
ATOM 2242 N N . GLU A 1 269 ? 20.891 -0.503 -28.015 1.00 92.94 269 GLU A N 1
ATOM 2243 C CA . GLU A 1 269 ? 21.057 -0.430 -29.469 1.00 92.94 269 GLU A CA 1
ATOM 2244 C C . GLU A 1 269 ? 19.764 -0.724 -30.226 1.00 92.94 269 GLU A C 1
ATOM 2246 O O . GLU A 1 269 ? 19.421 -0.021 -31.175 1.00 92.94 269 GLU A O 1
ATOM 2251 N N . LYS A 1 270 ? 19.034 -1.766 -29.815 1.00 91.75 270 LYS A N 1
ATOM 2252 C CA . LYS A 1 270 ? 17.817 -2.198 -30.506 1.00 91.75 270 LYS A CA 1
ATOM 2253 C C . LYS A 1 270 ? 16.734 -1.117 -30.521 1.00 91.75 270 LYS A C 1
ATOM 2255 O O . LYS A 1 270 ? 15.959 -1.060 -31.473 1.00 91.75 270 LYS A O 1
ATOM 2260 N N . TYR A 1 271 ? 16.690 -0.285 -29.483 1.00 93.25 271 TYR A N 1
ATOM 2261 C CA . TYR A 1 271 ? 15.651 0.723 -29.263 1.00 93.25 271 TYR A CA 1
ATOM 2262 C C . TYR A 1 271 ? 16.212 2.134 -29.091 1.00 93.25 271 TYR A C 1
ATOM 2264 O O . TYR A 1 271 ? 15.634 2.978 -28.406 1.00 93.25 271 TYR A O 1
ATOM 2272 N N . GLU A 1 272 ? 17.357 2.385 -29.721 1.00 93.62 272 GLU A N 1
ATOM 2273 C CA . GLU A 1 272 ? 18.137 3.611 -29.577 1.00 93.62 272 GLU A CA 1
ATOM 2274 C C . GLU A 1 272 ? 17.327 4.894 -29.829 1.00 93.62 272 GLU A C 1
ATOM 2276 O O . GLU A 1 272 ? 17.566 5.924 -29.197 1.00 93.62 272 GLU A O 1
ATOM 2281 N N . ASP A 1 273 ? 16.383 4.841 -30.768 1.00 93.56 273 ASP A N 1
ATOM 2282 C CA . ASP A 1 273 ? 15.536 5.957 -31.188 1.00 93.56 273 ASP A CA 1
ATOM 2283 C C . ASP A 1 273 ? 14.346 6.211 -30.256 1.00 93.56 273 ASP A C 1
ATOM 2285 O O . ASP A 1 273 ? 13.730 7.274 -30.331 1.00 93.56 273 ASP A O 1
ATOM 2289 N N . LYS A 1 274 ? 14.025 5.254 -29.383 1.00 93.00 274 LYS A N 1
ATOM 2290 C CA . LYS A 1 274 ? 12.884 5.340 -28.469 1.00 93.00 274 LYS A CA 1
ATOM 2291 C C . LYS A 1 274 ? 13.275 5.796 -27.073 1.00 93.00 274 LYS A C 1
ATOM 2293 O O . LYS A 1 274 ? 12.458 6.410 -26.392 1.00 93.00 274 LYS A O 1
ATOM 2298 N N . TRP A 1 275 ? 14.498 5.492 -26.646 1.00 93.31 275 TRP A N 1
ATOM 2299 C CA . TRP A 1 275 ? 14.984 5.865 -25.325 1.00 93.31 275 TRP A CA 1
ATOM 2300 C C . TRP A 1 275 ? 15.047 7.379 -25.121 1.00 93.31 275 TRP A C 1
ATOM 2302 O O . TRP A 1 275 ? 15.462 8.131 -26.005 1.00 93.31 275 TRP A O 1
ATOM 2312 N N . ASP A 1 276 ? 14.695 7.810 -23.912 1.00 92.31 276 ASP A N 1
ATOM 2313 C CA . ASP A 1 276 ? 14.930 9.170 -23.449 1.00 92.31 276 ASP A CA 1
ATOM 2314 C C . ASP A 1 276 ? 16.348 9.258 -22.870 1.00 92.31 276 ASP A C 1
ATOM 2316 O O . ASP A 1 276 ? 16.605 8.905 -21.717 1.00 92.31 276 ASP A O 1
ATOM 2320 N N . TRP A 1 277 ? 17.287 9.709 -23.701 1.00 90.75 277 TRP A N 1
ATOM 2321 C CA . TRP A 1 277 ? 18.709 9.785 -23.362 1.00 90.75 277 TRP A CA 1
ATOM 2322 C C . TRP A 1 277 ? 19.016 10.793 -22.242 1.00 90.75 277 TRP A C 1
ATOM 2324 O O . TRP A 1 277 ? 19.944 10.567 -21.459 1.00 90.75 277 TRP A O 1
ATOM 2334 N N . ASP A 1 278 ? 18.196 11.841 -22.097 1.00 86.94 278 ASP A N 1
ATOM 2335 C CA . ASP A 1 278 ? 18.312 12.808 -21.000 1.00 86.94 278 ASP A CA 1
ATOM 2336 C C . ASP A 1 278 ? 17.932 12.191 -19.658 1.00 86.94 278 ASP A C 1
ATOM 2338 O O . ASP A 1 278 ? 18.447 12.595 -18.613 1.00 86.94 278 ASP A O 1
ATOM 2342 N N . THR A 1 279 ? 17.052 11.199 -19.681 1.00 88.56 279 THR A N 1
ATOM 2343 C CA . THR A 1 279 ? 16.715 10.396 -18.512 1.00 88.56 279 THR A CA 1
ATOM 2344 C C . THR A 1 279 ? 17.757 9.298 -18.277 1.00 88.56 279 THR A C 1
ATOM 2346 O O . THR A 1 279 ? 18.216 9.106 -17.149 1.00 88.56 279 THR A O 1
ATOM 2349 N N . LEU A 1 280 ? 18.189 8.596 -19.331 1.00 91.62 280 LEU A N 1
ATOM 2350 C CA . LEU A 1 280 ? 19.169 7.509 -19.227 1.00 91.62 280 LEU A CA 1
ATOM 2351 C C . LEU A 1 280 ? 20.485 7.956 -18.579 1.00 91.62 280 LEU A C 1
ATOM 2353 O O . LEU A 1 280 ? 21.077 7.184 -17.829 1.00 91.62 280 LEU A O 1
ATOM 2357 N N . ARG A 1 281 ? 20.928 9.201 -18.798 1.00 87.50 281 ARG A N 1
ATOM 2358 C CA . ARG A 1 281 ? 22.190 9.713 -18.228 1.00 87.50 281 ARG A CA 1
ATOM 2359 C C . ARG A 1 281 ? 22.250 9.685 -16.699 1.00 87.50 281 ARG A C 1
ATOM 2361 O O . ARG A 1 281 ? 23.344 9.580 -16.155 1.00 87.50 281 ARG A O 1
ATOM 2368 N N . ILE A 1 282 ? 21.112 9.754 -16.003 1.00 86.75 282 ILE A N 1
ATOM 2369 C CA . ILE A 1 282 ? 21.041 9.658 -14.532 1.00 86.75 282 ILE A CA 1
ATOM 2370 C C . ILE A 1 282 ? 20.639 8.259 -14.040 1.00 86.75 282 ILE A C 1
ATOM 2372 O O . ILE A 1 282 ? 20.558 8.030 -12.834 1.00 86.75 282 ILE A O 1
ATOM 2376 N N . ASN A 1 283 ? 20.389 7.313 -14.948 1.00 90.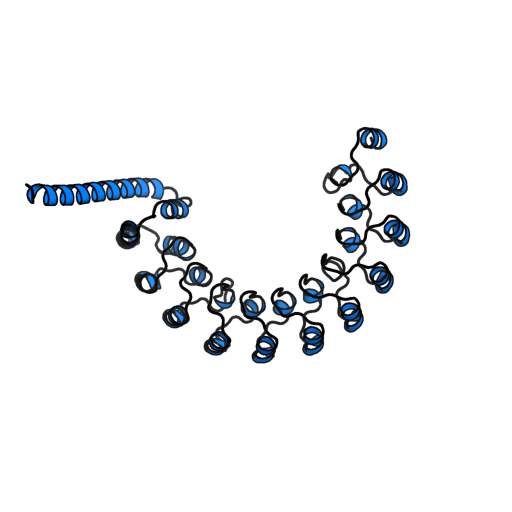44 283 ASN A N 1
ATOM 2377 C CA . ASN A 1 283 ? 20.040 5.948 -14.583 1.00 90.44 283 ASN A CA 1
ATOM 2378 C C . ASN A 1 283 ? 21.294 5.206 -14.093 1.00 90.44 283 ASN A C 1
ATOM 2380 O O . ASN A 1 283 ? 22.296 5.067 -14.797 1.00 90.44 283 ASN A O 1
ATOM 2384 N N . THR A 1 284 ? 21.244 4.724 -12.857 1.00 91.38 284 THR A N 1
ATOM 2385 C CA . THR A 1 284 ? 22.367 4.064 -12.175 1.00 91.38 284 THR A CA 1
ATOM 2386 C C . THR A 1 284 ? 22.523 2.588 -12.542 1.00 91.38 284 THR A C 1
ATOM 2388 O O . THR A 1 284 ? 23.497 1.952 -12.150 1.00 91.38 284 THR A O 1
ATOM 2391 N N . SER A 1 285 ? 21.570 2.025 -13.288 1.00 92.75 285 SER A N 1
ATOM 2392 C CA . SER A 1 285 ? 21.499 0.588 -13.590 1.00 92.75 285 SER A CA 1
ATOM 2393 C C . SER A 1 285 ? 21.879 0.239 -15.030 1.00 92.75 285 SER A C 1
ATOM 2395 O O . SER A 1 285 ? 21.827 -0.931 -15.407 1.00 92.75 285 SER A O 1
ATOM 2397 N N . LEU A 1 286 ? 22.281 1.226 -15.838 1.00 94.12 286 LEU A N 1
ATOM 2398 C CA . LEU A 1 286 ? 22.815 0.974 -17.178 1.00 94.12 286 LEU A CA 1
ATOM 2399 C C . LEU A 1 286 ? 24.178 0.264 -17.115 1.00 94.12 286 LEU A C 1
ATOM 2401 O O . LEU A 1 286 ? 24.915 0.429 -16.138 1.00 94.12 286 LEU A O 1
ATOM 2405 N N . PRO A 1 287 ? 24.563 -0.483 -18.169 1.00 93.81 287 PRO A N 1
ATOM 2406 C CA . PRO A 1 287 ? 25.881 -1.103 -18.290 1.00 93.81 287 PRO A CA 1
ATOM 2407 C C . PRO A 1 287 ? 26.950 -0.054 -18.640 1.00 93.81 287 PRO A C 1
ATOM 2409 O O . PRO A 1 287 ? 27.553 -0.081 -19.717 1.00 93.81 287 PRO A O 1
ATOM 2412 N N . TRP A 1 288 ? 27.159 0.906 -17.738 1.00 92.69 288 TRP A N 1
ATOM 2413 C CA . TRP A 1 288 ? 28.098 2.001 -17.929 1.00 92.69 288 TRP A CA 1
ATOM 2414 C C . TRP A 1 288 ? 29.512 1.482 -18.198 1.00 92.69 288 TRP A C 1
ATOM 2416 O O . TRP A 1 288 ? 30.071 0.686 -17.445 1.00 92.69 288 TRP A O 1
ATOM 2426 N N . SER A 1 289 ? 30.089 1.951 -19.299 1.00 91.38 289 SER A N 1
ATOM 2427 C CA . SER A 1 289 ? 31.430 1.615 -19.774 1.00 91.38 289 SER A CA 1
ATOM 2428 C C . SER A 1 289 ? 31.965 2.774 -20.612 1.00 91.38 289 SER A C 1
ATOM 2430 O O . SER A 1 289 ? 31.183 3.593 -21.101 1.00 91.38 289 SER A O 1
ATOM 2432 N N . ILE A 1 290 ? 33.287 2.860 -20.774 1.00 88.06 290 ILE A N 1
ATOM 2433 C CA . ILE A 1 290 ? 33.895 3.894 -21.626 1.00 88.06 290 ILE A CA 1
ATOM 2434 C C . ILE A 1 290 ? 33.396 3.721 -23.064 1.00 88.06 290 ILE A C 1
ATOM 2436 O O . ILE A 1 290 ? 33.018 4.693 -23.707 1.00 88.06 290 ILE A O 1
ATOM 2440 N N . GLU A 1 291 ? 33.281 2.477 -23.526 1.00 90.00 291 GLU A N 1
ATOM 2441 C CA . GLU A 1 291 ? 32.783 2.137 -24.854 1.00 90.00 291 GLU A CA 1
ATOM 2442 C C . GLU A 1 291 ? 31.339 2.616 -25.080 1.00 90.00 291 GLU A C 1
ATOM 2444 O O . GLU A 1 291 ? 31.024 3.128 -26.155 1.00 90.00 291 GLU A O 1
ATOM 2449 N N . LEU A 1 292 ? 30.455 2.489 -24.078 1.00 91.31 292 LEU A N 1
ATOM 2450 C CA . LEU A 1 292 ? 29.078 2.996 -24.160 1.00 91.31 292 LEU A CA 1
ATOM 2451 C C . LEU A 1 292 ? 29.041 4.530 -24.227 1.00 91.31 292 LEU A C 1
ATOM 2453 O O . LEU A 1 292 ? 28.244 5.100 -24.977 1.00 91.31 292 LEU A O 1
ATOM 2457 N N . LEU A 1 293 ? 29.900 5.193 -23.449 1.00 90.25 293 LEU A N 1
ATOM 2458 C CA . LEU A 1 293 ? 30.000 6.651 -23.428 1.00 90.25 293 LEU A CA 1
ATOM 2459 C C . LEU A 1 293 ? 30.489 7.195 -24.770 1.00 90.25 293 LEU A C 1
ATOM 2461 O O . LEU A 1 293 ? 29.860 8.093 -25.315 1.00 90.25 293 LEU A O 1
ATOM 2465 N N . GLU A 1 294 ? 31.538 6.603 -25.337 1.00 88.62 294 GLU A N 1
ATOM 2466 C CA . GLU A 1 294 ? 32.074 6.982 -26.649 1.00 88.62 294 GLU A CA 1
ATOM 2467 C C . GLU A 1 294 ? 31.077 6.718 -27.774 1.00 88.62 294 GLU A C 1
ATOM 2469 O O . GLU A 1 294 ? 30.858 7.563 -28.642 1.00 88.62 294 GLU A O 1
ATOM 2474 N N . LYS A 1 295 ? 30.426 5.551 -27.754 1.00 91.31 295 LYS A N 1
ATOM 2475 C CA . LYS A 1 295 ? 29.458 5.179 -28.787 1.00 91.31 295 LYS A CA 1
ATOM 2476 C C . LYS A 1 295 ? 28.309 6.182 -28.895 1.00 91.31 295 LYS A C 1
ATOM 2478 O O . LYS A 1 295 ? 27.845 6.460 -30.002 1.00 91.31 295 LYS A O 1
ATOM 2483 N N . TYR A 1 296 ? 27.856 6.708 -27.760 1.00 91.25 296 TYR A N 1
ATOM 2484 C CA . TYR A 1 296 ? 26.720 7.622 -27.671 1.00 91.25 296 TYR A CA 1
ATOM 2485 C C . TYR A 1 296 ? 27.112 9.031 -27.223 1.00 91.25 296 TYR A C 1
ATOM 2487 O O . TYR A 1 296 ? 26.267 9.758 -26.715 1.00 91.25 296 TYR A O 1
ATOM 2495 N N . GLU A 1 297 ? 28.358 9.446 -27.464 1.00 87.81 297 GLU A N 1
ATOM 2496 C CA . GLU A 1 297 ? 28.912 10.737 -27.030 1.00 87.81 297 GLU A CA 1
ATOM 2497 C C . GLU A 1 297 ? 27.983 11.920 -27.341 1.00 87.81 297 GLU A C 1
ATOM 2499 O O . GLU A 1 297 ? 27.685 12.729 -26.469 1.00 87.81 297 GLU A O 1
ATOM 2504 N N . ASN A 1 298 ? 27.428 11.964 -28.556 1.00 86.81 298 ASN A N 1
ATOM 2505 C CA . ASN A 1 298 ? 26.537 13.043 -29.000 1.00 86.81 298 ASN A CA 1
ATOM 2506 C C . ASN A 1 298 ? 25.150 13.050 -28.330 1.00 86.81 298 ASN A C 1
ATOM 2508 O O . ASN A 1 298 ? 24.365 13.966 -28.573 1.00 86.81 298 ASN A O 1
ATOM 2512 N N . LYS A 1 299 ? 24.809 12.013 -27.561 1.00 87.25 299 LYS A N 1
ATOM 2513 C CA . LYS A 1 299 ? 23.544 11.896 -26.820 1.00 87.25 299 LYS A CA 1
ATOM 2514 C C . LYS A 1 299 ? 23.710 12.200 -25.334 1.00 87.25 299 LYS A C 1
ATOM 2516 O O . LYS A 1 299 ? 22.711 12.336 -24.634 1.00 87.25 299 LYS A O 1
ATOM 2521 N N . TRP A 1 300 ? 24.947 12.294 -24.850 1.00 84.88 300 TRP A N 1
ATOM 2522 C CA . TRP A 1 300 ? 25.242 12.582 -23.456 1.00 84.88 300 TRP A CA 1
ATOM 2523 C C . TRP A 1 300 ? 25.543 14.066 -23.263 1.00 84.88 300 TRP A C 1
ATOM 2525 O O . TRP A 1 300 ? 26.454 14.618 -23.873 1.00 84.88 300 TRP A O 1
ATOM 2535 N N . PHE A 1 301 ? 24.824 14.708 -22.346 1.00 76.12 301 PHE A N 1
ATOM 2536 C CA . PHE A 1 301 ? 25.142 16.067 -21.913 1.00 76.12 301 PHE A CA 1
ATOM 2537 C C . PHE A 1 301 ? 25.926 16.027 -20.595 1.00 76.12 301 PHE A C 1
ATOM 2539 O O . PHE A 1 301 ? 25.390 15.667 -19.539 1.00 76.12 301 PHE A O 1
ATOM 2546 N N . TRP A 1 302 ? 27.209 16.388 -20.667 1.00 71.19 302 TRP A N 1
ATOM 2547 C CA . TRP A 1 302 ? 28.160 16.342 -19.549 1.00 71.19 302 TRP A CA 1
ATOM 2548 C C . TRP A 1 302 ? 27.926 17.425 -18.495 1.00 71.19 302 TRP A C 1
ATOM 2550 O O . TRP A 1 302 ? 28.071 17.169 -17.294 1.00 71.19 302 TRP A O 1
ATOM 2560 N N . GLN A 1 303 ? 27.541 18.619 -18.946 1.00 65.31 303 GLN A N 1
ATOM 2561 C CA . GLN A 1 303 ? 27.232 19.780 -18.119 1.00 65.31 303 GLN A CA 1
ATOM 2562 C C . GLN A 1 303 ? 26.037 20.523 -18.725 1.00 65.31 303 GLN A C 1
ATOM 2564 O O . GLN A 1 303 ? 25.924 20.635 -19.944 1.00 65.31 303 GLN A O 1
ATOM 2569 N N . ASP A 1 304 ? 25.154 21.001 -17.860 1.00 60.09 304 ASP A N 1
ATOM 2570 C CA . ASP A 1 304 ? 24.004 21.838 -18.181 1.00 60.09 304 ASP A CA 1
ATOM 2571 C C . ASP A 1 304 ? 24.030 23.035 -17.223 1.00 60.09 304 ASP A C 1
ATOM 2573 O O . ASP A 1 304 ? 24.358 22.869 -16.040 1.00 60.09 304 ASP A O 1
ATOM 2577 N N . ASP A 1 305 ? 23.696 24.222 -17.727 1.00 56.50 305 ASP A N 1
ATOM 2578 C CA . ASP A 1 305 ? 23.770 25.493 -16.989 1.00 56.50 305 ASP A CA 1
ATOM 2579 C C . ASP A 1 305 ? 22.841 25.499 -15.756 1.00 56.50 305 ASP A C 1
ATOM 2581 O O . ASP A 1 305 ? 23.087 26.220 -14.787 1.00 56.50 305 ASP A O 1
ATOM 2585 N N . ASP A 1 306 ? 21.811 24.643 -15.754 1.00 60.47 306 ASP A N 1
ATOM 2586 C CA . ASP A 1 306 ? 20.826 24.508 -14.675 1.00 60.47 306 ASP A CA 1
ATOM 2587 C C . ASP A 1 306 ? 21.135 23.375 -13.664 1.00 60.47 306 ASP A C 1
ATOM 2589 O O . ASP A 1 306 ? 20.353 23.148 -12.738 1.00 60.47 306 ASP A O 1
ATOM 2593 N N . HIS A 1 307 ? 22.272 22.668 -13.790 1.00 55.50 307 HIS A N 1
ATOM 2594 C CA . HIS A 1 307 ? 22.808 21.651 -12.854 1.00 55.50 307 HIS A CA 1
ATOM 2595 C C . HIS A 1 307 ? 21.882 20.490 -12.421 1.00 55.50 307 HIS A C 1
ATOM 2597 O O . HIS A 1 307 ? 22.311 19.635 -11.645 1.00 55.50 307 HIS A O 1
ATOM 2603 N N . MET A 1 308 ? 20.633 20.404 -12.886 1.00 55.78 308 MET A N 1
ATOM 2604 C CA . MET A 1 308 ? 19.662 19.478 -12.292 1.00 55.78 308 MET A CA 1
ATOM 2605 C C . MET A 1 308 ? 19.767 18.028 -12.782 1.00 55.78 308 MET A C 1
ATOM 2607 O O . MET A 1 308 ? 19.258 17.152 -12.090 1.00 55.78 308 MET A O 1
ATOM 2611 N N . PHE A 1 309 ? 20.446 17.740 -13.902 1.00 58.31 309 PHE A N 1
ATOM 2612 C CA . PHE A 1 309 ? 20.446 16.392 -14.501 1.00 58.31 309 PHE A CA 1
ATOM 2613 C C . PHE A 1 309 ? 21.721 16.034 -15.295 1.00 58.31 309 PHE A C 1
ATOM 2615 O O . PHE A 1 309 ? 21.647 15.350 -16.298 1.00 58.31 309 PHE A O 1
ATOM 2622 N N . CYS A 1 310 ? 22.915 16.486 -14.916 1.00 69.94 310 CYS A N 1
ATOM 2623 C CA . CYS A 1 310 ? 24.118 16.254 -15.739 1.00 69.94 310 CYS A CA 1
ATOM 2624 C C . CYS A 1 310 ? 24.655 14.811 -15.659 1.00 69.94 310 CYS A C 1
ATOM 2626 O O . CYS A 1 310 ? 24.539 14.159 -14.626 1.00 69.94 310 CYS A O 1
ATOM 2628 N N . LEU A 1 311 ? 25.348 14.327 -16.698 1.00 79.25 311 LEU A N 1
ATOM 2629 C CA . LEU A 1 311 ? 26.043 13.029 -16.629 1.00 79.25 311 LEU A CA 1
ATOM 2630 C C . LEU A 1 311 ? 27.063 12.996 -15.462 1.00 79.25 311 LEU A C 1
ATOM 2632 O O . LEU A 1 311 ? 27.238 11.978 -14.800 1.00 79.25 311 LEU A O 1
ATOM 2636 N N . SER A 1 312 ? 27.653 14.148 -15.130 1.00 76.94 312 SER A N 1
ATOM 2637 C CA . SER A 1 312 ? 28.617 14.325 -14.034 1.00 76.94 312 SER A CA 1
ATOM 2638 C C . SER A 1 312 ? 28.103 14.038 -12.619 1.00 76.94 312 SER A C 1
ATOM 2640 O O . SER A 1 312 ? 28.922 13.845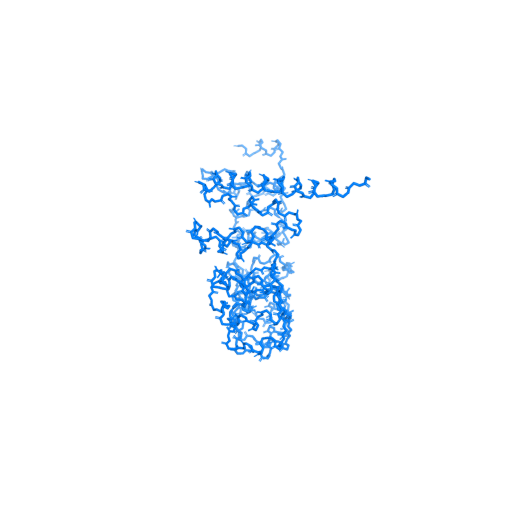 -11.722 1.00 76.94 312 SER A O 1
ATOM 2642 N N . ILE A 1 313 ? 26.786 13.967 -12.399 1.00 78.69 313 ILE A N 1
ATOM 2643 C CA . ILE A 1 313 ? 26.216 13.600 -11.091 1.00 78.69 313 ILE A CA 1
ATOM 2644 C C . ILE A 1 313 ? 25.921 12.098 -10.959 1.00 78.69 313 ILE A C 1
ATOM 2646 O O . ILE A 1 313 ? 25.505 11.656 -9.891 1.00 78.69 313 ILE A O 1
ATOM 2650 N N . ASN A 1 314 ? 26.124 11.302 -12.016 1.00 84.69 314 ASN A N 1
ATOM 2651 C CA . ASN A 1 314 ? 25.862 9.867 -11.978 1.00 84.69 314 ASN A CA 1
ATOM 2652 C C . ASN A 1 314 ? 27.029 9.112 -11.317 1.00 84.69 314 ASN A C 1
ATOM 2654 O O . ASN A 1 314 ? 28.121 8.967 -11.872 1.00 84.69 314 ASN A O 1
ATOM 2658 N N . GLU A 1 315 ? 26.786 8.606 -10.110 1.00 86.38 315 GLU A N 1
ATOM 2659 C CA . GLU A 1 315 ? 27.772 7.863 -9.318 1.00 86.38 315 GLU A CA 1
ATOM 2660 C C . GLU A 1 315 ? 28.144 6.500 -9.928 1.00 86.38 315 GLU A C 1
ATOM 2662 O O . GLU A 1 315 ? 29.181 5.938 -9.580 1.00 86.38 315 GLU A O 1
ATOM 2667 N N . SER A 1 316 ? 27.329 5.968 -10.843 1.00 89.88 316 SER A N 1
ATOM 2668 C CA . SER A 1 316 ? 27.520 4.646 -11.454 1.00 89.88 316 SER A CA 1
ATOM 2669 C C . SER A 1 316 ? 28.439 4.650 -12.676 1.00 89.88 316 SER A C 1
ATOM 2671 O O . SER A 1 316 ? 28.697 3.590 -13.247 1.00 89.88 316 SER A O 1
ATOM 2673 N N . LEU A 1 317 ? 28.945 5.814 -13.087 1.00 88.19 317 LEU A N 1
ATOM 2674 C CA . LEU A 1 317 ? 29.887 5.916 -14.198 1.00 88.19 317 LEU A CA 1
ATOM 2675 C C . LEU A 1 317 ? 31.267 5.345 -13.840 1.00 88.19 317 LEU A C 1
ATOM 2677 O O . LEU A 1 317 ? 31.679 5.387 -12.677 1.00 88.19 317 LEU A O 1
ATOM 2681 N N . PRO A 1 318 ? 32.033 4.858 -14.836 1.00 86.44 318 PRO A N 1
ATOM 2682 C CA . PRO A 1 318 ? 33.391 4.354 -14.647 1.00 86.44 318 PRO A CA 1
ATOM 2683 C C . PRO A 1 318 ? 34.393 5.508 -14.467 1.00 86.44 318 PRO A C 1
ATOM 2685 O O . PRO A 1 318 ? 35.301 5.707 -15.277 1.00 86.44 318 PRO A O 1
ATOM 2688 N N . TRP A 1 319 ? 34.213 6.297 -13.406 1.00 86.31 319 TRP A N 1
ATOM 2689 C CA . TRP A 1 319 ? 35.011 7.483 -13.121 1.00 86.31 319 TRP A CA 1
ATOM 2690 C C . TRP A 1 319 ? 36.512 7.172 -13.090 1.00 86.31 319 TRP A C 1
ATOM 2692 O O . TRP A 1 319 ? 36.988 6.338 -12.318 1.00 86.31 319 TRP A O 1
ATOM 2702 N N . SER A 1 320 ? 37.272 7.880 -13.923 1.00 85.69 320 SER A N 1
ATOM 2703 C CA . SER A 1 320 ? 38.732 7.813 -13.989 1.00 85.69 320 SER A CA 1
ATOM 2704 C C . SER A 1 320 ? 39.301 9.152 -14.461 1.00 85.69 320 SER A C 1
ATOM 2706 O O . SER A 1 320 ? 38.587 9.950 -15.064 1.00 85.69 320 SER A O 1
ATOM 2708 N N . ILE A 1 321 ? 40.588 9.406 -14.194 1.00 82.25 321 ILE A N 1
ATOM 2709 C CA . ILE A 1 321 ? 41.277 10.599 -14.723 1.00 82.25 321 ILE A CA 1
ATOM 2710 C C . ILE A 1 321 ? 41.207 10.605 -16.252 1.00 82.25 321 ILE A C 1
ATOM 2712 O O . ILE A 1 321 ? 40.896 11.628 -16.839 1.00 82.25 321 ILE A O 1
ATOM 2716 N N . GLU A 1 322 ? 41.402 9.444 -16.876 1.00 82.69 322 GLU A N 1
ATOM 2717 C CA . GLU A 1 322 ? 41.278 9.271 -18.323 1.00 82.69 322 GLU A CA 1
ATOM 2718 C C . GLU A 1 322 ? 39.879 9.638 -18.837 1.00 82.69 322 GLU A C 1
ATOM 2720 O O . GLU A 1 322 ? 39.767 10.285 -19.870 1.00 82.69 322 GLU A O 1
ATOM 2725 N N . LEU A 1 323 ? 38.814 9.273 -18.114 1.00 82.19 323 LEU A N 1
ATOM 2726 C CA . LEU A 1 323 ? 37.452 9.668 -18.477 1.00 82.19 323 LEU A CA 1
ATOM 2727 C C . LEU A 1 323 ? 37.260 11.188 -18.379 1.00 82.19 323 LEU A C 1
ATOM 2729 O O . LEU A 1 323 ? 36.654 11.782 -19.262 1.00 82.19 323 LEU A O 1
ATOM 2733 N N . LEU A 1 324 ? 37.789 11.818 -17.327 1.00 80.12 324 LEU A N 1
ATOM 2734 C CA . LEU A 1 324 ? 37.693 13.268 -17.133 1.00 80.12 324 LEU A CA 1
ATOM 2735 C C . LEU A 1 324 ? 38.487 14.045 -18.191 1.00 80.12 324 LEU A C 1
ATOM 2737 O O . LEU A 1 324 ? 37.978 15.016 -18.727 1.00 80.12 324 LEU A O 1
ATOM 2741 N N . GLU A 1 325 ? 39.697 13.593 -18.528 1.00 78.12 325 GLU A N 1
ATOM 2742 C CA . GLU A 1 325 ? 40.532 14.198 -19.578 1.00 78.12 325 GLU A CA 1
ATOM 2743 C C . GLU A 1 325 ? 39.935 14.026 -20.984 1.00 78.12 325 GLU A C 1
ATOM 2745 O O . GLU A 1 325 ? 40.239 14.807 -21.882 1.00 78.12 325 GLU A O 1
ATOM 2750 N N . ARG A 1 326 ? 39.109 12.993 -21.199 1.00 75.00 326 ARG A N 1
ATOM 2751 C CA . ARG A 1 326 ? 38.463 12.720 -22.493 1.00 75.00 326 ARG A CA 1
ATOM 2752 C C . ARG A 1 326 ? 37.208 13.554 -22.746 1.00 75.00 326 ARG A C 1
ATOM 2754 O O . ARG A 1 326 ? 36.881 13.756 -23.910 1.00 75.00 326 ARG A O 1
ATOM 2761 N N . PHE A 1 327 ? 36.517 13.994 -21.695 1.00 69.75 327 PHE A N 1
ATOM 2762 C CA . PHE A 1 327 ? 35.219 14.677 -21.786 1.00 69.75 327 PHE A CA 1
ATOM 2763 C C . PHE A 1 327 ? 35.203 16.065 -21.102 1.00 69.75 327 PHE A C 1
ATOM 2765 O O . PHE A 1 327 ? 34.133 16.571 -20.752 1.00 69.75 327 PHE A O 1
ATOM 2772 N N . GLU A 1 328 ? 36.387 16.666 -20.912 1.00 61.66 328 GLU A N 1
ATOM 2773 C CA . GLU A 1 328 ? 36.599 18.120 -20.733 1.00 61.66 328 GLU A CA 1
ATOM 2774 C C . GLU A 1 328 ? 36.284 18.887 -22.026 1.00 61.66 328 GLU A C 1
ATOM 2776 O O . GLU A 1 328 ? 35.679 19.981 -21.920 1.00 61.66 328 GLU A O 1
#

Sequence (328 aa):
MNKKNELTVSALSNELTLLKARSLIDITAKLISSSSTIAKGISSELSINNERQLLLDFLYSNKDRFNLGHFCGSLSENPNVWWSLKLLEKFENEWSWMRLANNSSLPWSLVLLEKFEEKWNWYTMRSISSNSKLPWTIELIEKYIDKWDWSSLSNNGSLAWSIELIERYIDKWDWSSLSKNDSLPWSIELIEKYIDKWNWSNLSSNHSLPLSIELLERFEDKWNWDAGGVGLNESRPWSIELFEKYENKWDWCCLSFNTSLPWSIELLEKYEDKWDWDTLRINTSLPWSIELLEKYENKWFWQDDDHMFCLSINESLPWSIELLERFE

Foldseek 3Di:
DPPPVVVVVVVVVVVVVVVVVVVVVVVCVVCVVPPPCPLVVVLPPPPDDPVLVVVVVVCVVCVVVDVLLVVLASVLQDLSRPADPVSCVVCVPSHPLLNVLQRLNHPADPVSCVVCVVSHAAEDPSHNLQHLNHPADPVVCVVCVVRHPQLSVLQRLNHPADPVSCVVCVVSHPQANVLQHLNHPADLCSCVVCVPSHDQLNVQLHLNHPDDPVSCVVCVVSWQQDPSGVLARLNDPADPVSCVVCVVSHPQANNLQHLNHPADPCVCVVCVVSHDLLSNLQRLNHPADPVVCVVCVVSAAQDDPVPPRHSVVRPNHPDDPVVVVVND

pLDDT: mean 78.54, std 20.33, range [31.7, 98.38]

Radius of gyration: 30.49 Å; chains: 1; bounding box: 63×45×100 Å